Protein AF-0000000081410885 (afdb_homodimer)

Structure (mmCIF, N/CA/C/O backbone):
data_AF-0000000081410885-model_v1
#
loop_
_entity.id
_entity.type
_entity.pdbx_description
1 polymer 'Uncharacterized protein'
#
loop_
_atom_site.group_PDB
_atom_site.id
_atom_site.type_symbol
_atom_site.label_atom_id
_atom_site.label_alt_id
_atom_site.label_comp_id
_atom_site.label_asym_id
_atom_site.label_entity_id
_atom_site.label_seq_id
_atom_site.pdbx_PDB_ins_code
_atom_site.Cartn_x
_atom_site.Cartn_y
_atom_site.Cartn_z
_atom_site.occupancy
_atom_site.B_iso_or_equiv
_atom_site.auth_seq_id
_atom_site.auth_comp_id
_atom_site.auth_asym_id
_atom_site.auth_atom_id
_atom_site.pdbx_PDB_model_num
ATOM 1 N N . MET A 1 1 ? -8.398 9.617 21.75 1 80.75 1 MET A N 1
ATOM 2 C CA . MET A 1 1 ? -8.508 8.984 20.438 1 80.75 1 MET A CA 1
ATOM 3 C C . MET A 1 1 ? -7.969 9.906 19.344 1 80.75 1 MET A C 1
ATOM 5 O O . MET A 1 1 ? -8.078 11.125 19.453 1 80.75 1 MET A O 1
ATOM 9 N N . SER A 1 2 ? -7.199 9.406 18.406 1 92.56 2 SER A N 1
ATOM 10 C CA . SER A 1 2 ? -6.609 10.273 17.391 1 92.56 2 SER A CA 1
ATOM 11 C C . SER A 1 2 ? -7.68 10.875 16.484 1 92.56 2 SER A C 1
ATOM 13 O O . SER A 1 2 ? -8.656 10.203 16.141 1 92.56 2 SER A O 1
ATOM 15 N N . SER A 1 3 ? -7.496 12.086 16.078 1 95.19 3 SER A N 1
ATOM 16 C CA . SER A 1 3 ? -8.438 12.773 15.195 1 95.19 3 SER A CA 1
ATOM 17 C C . SER A 1 3 ? -8.523 12.086 13.836 1 95.19 3 SER A C 1
ATOM 19 O O . SER A 1 3 ? -9.438 12.367 13.055 1 95.19 3 SER A O 1
ATOM 21 N N . ILE A 1 4 ? -7.641 11.156 13.539 1 97.25 4 ILE A N 1
ATOM 22 C CA . ILE A 1 4 ? -7.645 10.484 12.242 1 97.25 4 ILE A CA 1
ATOM 23 C C . ILE A 1 4 ? -8.75 9.43 12.211 1 97.25 4 ILE A C 1
ATOM 25 O O . ILE A 1 4 ? -9.156 8.984 11.133 1 97.25 4 ILE A O 1
ATOM 29 N N . ASN A 1 5 ? -9.227 8.938 13.375 1 98.69 5 ASN A N 1
ATOM 30 C CA . ASN A 1 5 ? -10.312 7.961 13.398 1 98.69 5 ASN A CA 1
ATOM 31 C C . ASN A 1 5 ? -11.57 8.5 12.727 1 98.69 5 ASN A C 1
ATOM 33 O O . ASN A 1 5 ? -11.922 9.664 12.914 1 98.69 5 ASN A O 1
ATOM 37 N N . GLY A 1 6 ? -12.156 7.703 11.922 1 98.69 6 GLY A N 1
ATOM 38 C CA . GLY A 1 6 ? -13.375 8.125 11.258 1 98.69 6 GLY A CA 1
ATOM 39 C C . GLY A 1 6 ? -13.68 7.316 10.008 1 98.69 6 GLY A C 1
ATOM 40 O O . GLY A 1 6 ? -12.977 6.359 9.695 1 98.69 6 GLY A O 1
ATOM 41 N N . THR A 1 7 ? -14.805 7.633 9.422 1 98.88 7 THR A N 1
ATOM 42 C CA . THR A 1 7 ? -15.219 7.062 8.141 1 98.88 7 THR A CA 1
ATOM 43 C C . THR A 1 7 ? -14.961 8.039 7 1 98.88 7 THR A C 1
ATOM 45 O O . THR A 1 7 ? -15.312 9.219 7.098 1 98.88 7 THR A O 1
ATOM 48 N N . TYR A 1 8 ? -14.328 7.582 6.023 1 98.94 8 TYR A N 1
ATOM 49 C CA . TYR A 1 8 ? -14 8.367 4.836 1 98.94 8 TYR A CA 1
ATOM 50 C C . TYR A 1 8 ? -14.57 7.711 3.58 1 98.94 8 TYR A C 1
ATOM 52 O O . TYR A 1 8 ? -14.492 6.492 3.418 1 98.94 8 TYR A O 1
ATOM 60 N N . VAL A 1 9 ? -15.117 8.555 2.629 1 98.88 9 VAL A N 1
ATOM 61 C CA . VAL A 1 9 ? -15.727 8 1.422 1 98.88 9 VAL A CA 1
ATOM 62 C C . VAL A 1 9 ? -15.094 8.641 0.188 1 98.88 9 VAL A C 1
ATOM 64 O O . VAL A 1 9 ? -14.922 9.859 0.13 1 98.88 9 VAL A O 1
ATOM 67 N N . ASN A 1 10 ? -14.633 7.809 -0.724 1 98.81 10 ASN A N 1
ATOM 68 C CA . ASN A 1 10 ? -14.18 8.203 -2.049 1 98.81 10 ASN A CA 1
ATOM 69 C C . ASN A 1 10 ? -15.227 7.91 -3.119 1 98.81 10 ASN A C 1
ATOM 71 O O . ASN A 1 10 ? -15.312 6.785 -3.613 1 98.81 10 ASN A O 1
ATOM 75 N N . ALA A 1 11 ? -15.906 8.891 -3.504 1 97.06 11 ALA A N 1
ATOM 76 C CA . ALA A 1 11 ? -17.031 8.688 -4.422 1 97.06 11 ALA A CA 1
ATOM 77 C C . ALA A 1 11 ? -16.531 8.312 -5.812 1 97.06 11 ALA A C 1
ATOM 79 O O . ALA A 1 11 ? -17.203 7.574 -6.535 1 97.06 11 ALA A O 1
ATOM 80 N N . ASN A 1 12 ? -15.398 8.789 -6.18 1 96.19 12 ASN A N 1
ATOM 81 C CA . ASN A 1 12 ? -14.852 8.531 -7.508 1 96.19 12 ASN A CA 1
ATOM 82 C C . ASN A 1 12 ? -14.57 7.043 -7.719 1 96.19 12 ASN A C 1
ATOM 84 O O . ASN A 1 12 ? -14.914 6.484 -8.758 1 96.19 12 ASN A O 1
ATOM 88 N N . SER A 1 13 ? -14.016 6.41 -6.766 1 95.38 13 SER A N 1
ATOM 89 C CA . SER A 1 13 ? -13.617 5.012 -6.887 1 95.38 13 SER A CA 1
ATOM 90 C C . SER A 1 13 ? -14.648 4.09 -6.246 1 95.38 13 SER A C 1
ATOM 92 O O . SER A 1 13 ? -14.555 2.865 -6.359 1 95.38 13 SER A O 1
ATOM 94 N N . GLY A 1 14 ? -15.594 4.691 -5.527 1 97.75 14 GLY A N 1
ATOM 95 C CA . GLY A 1 14 ? -16.562 3.889 -4.801 1 97.75 14 GLY A CA 1
ATOM 96 C C . GLY A 1 14 ? -15.977 3.17 -3.605 1 97.75 14 GLY A C 1
ATOM 97 O O . GLY A 1 14 ? -16.422 2.078 -3.246 1 97.75 14 GLY A O 1
ATOM 98 N N . ALA A 1 15 ? -14.992 3.766 -3.008 1 98.56 15 ALA A N 1
ATOM 99 C CA . ALA A 1 15 ? -14.312 3.139 -1.877 1 98.56 15 ALA A CA 1
ATOM 100 C C . ALA A 1 15 ? -14.703 3.809 -0.563 1 98.56 15 ALA A C 1
ATOM 102 O O . ALA A 1 15 ? -14.977 5.008 -0.529 1 98.56 15 ALA A O 1
ATOM 103 N N . LYS A 1 16 ? -14.766 3.027 0.468 1 98.94 16 LYS A N 1
ATOM 104 C CA . LYS A 1 16 ? -14.977 3.508 1.831 1 98.94 16 LYS A CA 1
ATOM 105 C C . LYS A 1 16 ? -13.852 3.039 2.754 1 98.94 16 LYS A C 1
ATOM 107 O O . LYS A 1 16 ? -13.539 1.849 2.807 1 98.94 16 LYS A O 1
ATOM 112 N N . LEU A 1 17 ? -13.242 3.967 3.457 1 98.94 17 LEU A N 1
ATOM 113 C CA . LEU A 1 17 ? -12.18 3.719 4.426 1 98.94 17 LEU A CA 1
ATOM 114 C C . LEU A 1 17 ? -12.656 4.027 5.844 1 98.94 17 LEU A C 1
ATOM 116 O O . LEU A 1 17 ? -13.078 5.148 6.129 1 98.94 17 LEU A O 1
ATOM 120 N N . VAL A 1 18 ? -12.641 3.057 6.711 1 98.94 18 VAL A N 1
ATOM 121 C CA . VAL A 1 18 ? -12.961 3.236 8.125 1 98.94 18 VAL A CA 1
ATOM 122 C C . VAL A 1 18 ? -11.703 3.031 8.969 1 98.94 18 VAL A C 1
ATOM 124 O O . VAL A 1 18 ? -11.164 1.924 9.031 1 98.94 18 VAL A O 1
ATOM 127 N N . ILE A 1 19 ? -11.227 4.086 9.539 1 98.81 19 ILE A N 1
ATOM 128 C CA . ILE A 1 19 ? -10.039 4.035 10.383 1 98.81 19 ILE A CA 1
ATOM 129 C C . ILE A 1 19 ? -10.453 3.969 11.852 1 98.81 19 ILE A C 1
ATOM 131 O O . ILE A 1 19 ? -11.25 4.785 12.312 1 98.81 19 ILE A O 1
ATOM 135 N N . THR A 1 20 ? -9.852 2.961 12.477 1 98.38 20 THR A N 1
ATOM 136 C CA . THR A 1 20 ? -10.07 2.781 13.906 1 98.38 20 THR A CA 1
ATOM 137 C C . THR A 1 20 ? -8.742 2.652 14.648 1 98.38 20 THR A C 1
ATOM 139 O O . THR A 1 20 ? -7.73 2.277 14.055 1 98.38 20 THR A O 1
ATOM 142 N N . ASP A 1 21 ? -8.617 3.074 15.922 1 98.25 21 ASP A N 1
ATOM 143 C CA . ASP A 1 21 ? -7.496 2.846 16.828 1 98.25 21 ASP A CA 1
ATOM 144 C C . ASP A 1 21 ? -6.266 3.639 16.391 1 98.25 21 ASP A C 1
ATOM 146 O O . ASP A 1 21 ? -5.145 3.135 16.453 1 98.25 21 ASP A O 1
ATOM 150 N N . GLY A 1 22 ? -6.512 4.801 15.82 1 97.88 22 GLY A N 1
ATOM 151 C CA . GLY A 1 22 ? -5.371 5.648 15.523 1 97.88 22 GLY A CA 1
ATOM 152 C C . GLY A 1 22 ? -4.535 5.98 16.734 1 97.88 22 GLY A C 1
ATOM 153 O O . GLY A 1 22 ? -5.074 6.32 17.797 1 97.88 22 GLY A O 1
ATOM 154 N N . ASN A 1 23 ? -3.234 5.801 16.609 1 97.44 23 ASN A N 1
ATOM 155 C CA . ASN A 1 23 ? -2.291 6.074 17.688 1 97.44 23 ASN A CA 1
ATOM 156 C C . ASN A 1 23 ? -1.258 7.117 17.281 1 97.44 23 ASN A C 1
ATOM 158 O O . ASN A 1 23 ? -0.292 6.805 16.578 1 97.44 23 ASN A O 1
ATOM 162 N N . ASP A 1 24 ? -1.345 8.266 17.797 1 93.69 24 ASP A N 1
ATOM 16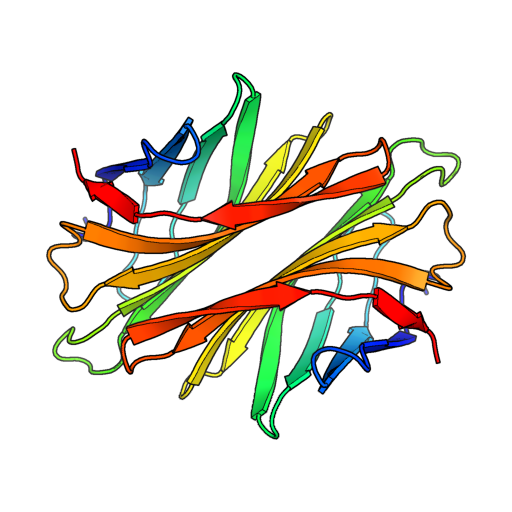3 C CA . ASP A 1 24 ? -0.511 9.391 17.359 1 93.69 24 ASP A CA 1
ATOM 164 C C . ASP A 1 24 ? 0.929 9.211 17.844 1 93.69 24 ASP A C 1
ATOM 166 O O . ASP A 1 24 ? 1.844 9.852 17.328 1 93.69 24 ASP A O 1
ATOM 170 N N . SER A 1 25 ? 1.173 8.461 18.797 1 93.5 25 SER A N 1
ATOM 171 C CA . SER A 1 25 ? 2.516 8.289 19.344 1 93.5 25 SER A CA 1
ATOM 172 C C . SER A 1 25 ? 3.404 7.504 18.391 1 93.5 25 SER A C 1
ATOM 174 O O . SER A 1 25 ? 4.617 7.719 18.344 1 93.5 25 SER A O 1
ATOM 176 N N . ASN A 1 26 ? 2.756 6.574 17.594 1 94.75 26 ASN A N 1
ATOM 177 C CA . ASN A 1 26 ? 3.586 5.758 16.703 1 94.75 26 ASN A CA 1
ATOM 178 C C . ASN A 1 26 ? 3.064 5.777 15.273 1 94.75 26 ASN A C 1
ATOM 180 O O . ASN A 1 26 ? 3.652 5.152 14.391 1 94.75 26 ASN A O 1
ATOM 184 N N . GLY A 1 27 ? 1.904 6.426 15.047 1 95.5 27 GLY A N 1
ATOM 185 C CA . GLY A 1 27 ? 1.382 6.633 13.703 1 95.5 27 GLY A CA 1
ATOM 186 C C . GLY A 1 27 ? 0.613 5.438 13.172 1 95.5 27 GLY A C 1
ATOM 187 O O . GLY A 1 27 ? 0.267 5.391 11.992 1 95.5 27 GLY A O 1
ATOM 188 N N . SER A 1 28 ? 0.3 4.457 13.992 1 98.19 28 SER A N 1
ATOM 189 C CA . SER A 1 28 ? -0.384 3.275 13.477 1 98.19 28 SER A CA 1
ATOM 190 C C . SER A 1 28 ? -1.898 3.438 13.555 1 98.19 28 SER A C 1
ATOM 192 O O . SER A 1 28 ? -2.402 4.277 14.305 1 98.19 28 SER A O 1
ATOM 194 N N . PHE A 1 29 ? -2.598 2.686 12.781 1 98.75 29 PHE A N 1
ATOM 195 C CA . PHE A 1 29 ? -4.047 2.584 12.922 1 98.75 29 PHE A CA 1
ATOM 196 C C . PHE A 1 29 ? -4.555 1.26 12.367 1 98.75 29 PHE A C 1
ATOM 198 O O . PHE A 1 29 ? -3.83 0.562 11.648 1 98.75 29 PHE A O 1
ATOM 205 N N . SER A 1 30 ? -5.758 0.859 12.664 1 98.81 30 SER A N 1
ATOM 206 C CA . SER A 1 30 ? -6.496 -0.299 12.164 1 98.81 30 SER A CA 1
ATOM 207 C C . SER A 1 30 ? -7.777 0.124 11.461 1 98.81 30 SER A C 1
ATOM 209 O O . SER A 1 30 ? -8.078 1.316 11.359 1 98.81 30 SER A O 1
ATOM 211 N N . GLY A 1 31 ? -8.508 -0.885 10.922 1 98.81 31 GLY A N 1
ATOM 212 C CA . GLY A 1 31 ? -9.797 -0.612 10.305 1 98.81 31 GLY A CA 1
ATOM 213 C C . GLY A 1 31 ? -10.086 -1.502 9.117 1 98.81 31 GLY A C 1
ATOM 214 O O . GLY A 1 31 ? -9.617 -2.643 9.055 1 98.81 31 GLY A O 1
ATOM 215 N N . THR A 1 32 ? -10.969 -0.914 8.211 1 98.88 32 THR A N 1
ATOM 216 C CA . THR A 1 32 ? -11.414 -1.669 7.043 1 98.88 32 THR A CA 1
ATOM 217 C C . THR A 1 32 ? -11.484 -0.768 5.812 1 98.88 32 THR A C 1
ATOM 219 O O . THR A 1 32 ? -11.656 0.447 5.934 1 98.88 32 THR A O 1
ATOM 222 N N . LEU A 1 33 ? -11.227 -1.316 4.707 1 98.88 33 LEU A N 1
ATOM 223 C CA . LEU A 1 33 ? -11.43 -0.718 3.395 1 98.88 33 LEU A CA 1
ATOM 224 C C . LEU A 1 33 ? -12.438 -1.527 2.582 1 98.88 33 LEU A C 1
ATOM 226 O O . LEU A 1 33 ? -12.328 -2.754 2.494 1 98.88 33 LEU A O 1
ATOM 230 N N . SER A 1 34 ? -13.445 -0.869 2.043 1 98.75 34 SER A N 1
ATOM 231 C CA . SER A 1 34 ? -14.414 -1.575 1.203 1 98.75 34 SER A CA 1
ATOM 232 C C . SER A 1 34 ? -14.508 -0.943 -0.181 1 98.75 34 SER A C 1
ATOM 234 O O . SER A 1 34 ? -14.414 0.279 -0.319 1 98.75 34 SER A O 1
ATOM 236 N N . GLN A 1 35 ? -14.625 -1.71 -1.123 1 97.44 35 GLN A N 1
ATOM 237 C CA . GLN A 1 35 ? -14.789 -1.283 -2.51 1 97.44 35 GLN A CA 1
ATOM 238 C C . GLN A 1 35 ? -15.43 -2.385 -3.352 1 97.44 35 GLN A C 1
ATOM 240 O O . GLN A 1 35 ? -15.023 -3.545 -3.277 1 97.44 35 GLN A O 1
ATOM 245 N N . GLY A 1 36 ? -16.391 -2.01 -4.227 1 94.5 36 GLY A N 1
ATOM 246 C CA . GLY A 1 36 ? -17.031 -2.961 -5.121 1 94.5 36 GLY A CA 1
ATOM 247 C C . GLY A 1 36 ? -17.719 -4.105 -4.387 1 94.5 36 GLY A C 1
ATOM 248 O O . GLY A 1 36 ? -17.672 -5.25 -4.848 1 94.5 36 GLY A O 1
ATOM 249 N N . GLY A 1 37 ? -18.141 -3.854 -3.238 1 96.19 37 GLY A N 1
ATOM 250 C CA . GLY A 1 37 ? -18.844 -4.867 -2.467 1 96.19 37 GLY A CA 1
ATOM 251 C C . GLY A 1 37 ? -17.906 -5.805 -1.726 1 96.19 37 GLY A C 1
ATOM 252 O O . GLY A 1 37 ? -18.359 -6.746 -1.069 1 96.19 37 GLY A O 1
ATOM 253 N N . VAL A 1 38 ? -16.703 -5.637 -1.856 1 97.81 38 VAL A N 1
ATOM 254 C CA . VAL A 1 38 ? -15.711 -6.469 -1.182 1 97.81 38 VAL A CA 1
ATOM 255 C C . VAL A 1 38 ? -15.125 -5.711 0.006 1 97.81 38 VAL A C 1
ATOM 257 O O . VAL A 1 38 ? -14.797 -4.527 -0.106 1 97.81 38 VAL A O 1
ATOM 260 N N . ASN A 1 39 ? -15.008 -6.371 1.158 1 98.62 39 ASN A N 1
ATOM 261 C CA . ASN A 1 39 ? -14.336 -5.82 2.334 1 98.62 39 ASN A CA 1
ATOM 262 C C . ASN A 1 39 ? -12.898 -6.312 2.447 1 98.62 39 ASN A C 1
ATOM 264 O O . ASN A 1 39 ? -12.641 -7.516 2.369 1 98.62 39 ASN A O 1
ATOM 268 N N . TYR A 1 40 ? -12.031 -5.414 2.592 1 98.75 40 TYR A N 1
ATOM 269 C CA . TYR A 1 40 ? -10.625 -5.688 2.848 1 98.75 40 TYR A CA 1
ATOM 270 C C . TYR A 1 40 ? -10.242 -5.312 4.273 1 98.75 40 TYR A C 1
ATOM 272 O O . TYR A 1 40 ? -10.539 -4.207 4.73 1 98.75 40 TYR A O 1
ATOM 280 N N . ASP A 1 41 ? -9.578 -6.215 4.969 1 98.75 41 ASP A N 1
ATOM 281 C CA . ASP A 1 41 ? -9.016 -5.867 6.27 1 98.75 41 ASP A CA 1
ATOM 282 C C . ASP A 1 41 ? -7.73 -5.062 6.121 1 98.75 41 ASP A C 1
ATOM 284 O O . ASP A 1 41 ? -6.844 -5.434 5.348 1 98.75 41 ASP A O 1
ATOM 288 N N . ILE A 1 42 ? -7.648 -3.971 6.883 1 98.88 42 ILE A N 1
ATOM 289 C CA . ILE A 1 42 ? -6.383 -3.246 6.898 1 98.88 42 ILE A CA 1
ATOM 290 C C . ILE A 1 42 ? -5.336 -4.051 7.668 1 98.88 42 ILE A C 1
ATOM 292 O O . ILE A 1 42 ? -5.445 -4.219 8.883 1 98.88 42 ILE A O 1
ATOM 296 N N . ARG A 1 43 ? -4.34 -4.504 6.93 1 98.81 43 ARG A N 1
ATOM 297 C CA . ARG A 1 43 ? -3.26 -5.27 7.543 1 98.81 43 ARG A CA 1
ATOM 298 C C . ARG A 1 43 ? -2.217 -4.348 8.164 1 98.81 43 ARG A C 1
ATOM 300 O O . ARG A 1 43 ? -1.576 -4.699 9.156 1 98.81 43 ARG A O 1
ATOM 307 N N . TYR A 1 44 ? -2.055 -3.238 7.508 1 98.81 44 TYR A N 1
ATOM 308 C CA . TYR A 1 44 ? -1.116 -2.23 7.992 1 98.81 44 TYR A CA 1
ATOM 309 C C . TYR A 1 44 ? -1.578 -0.829 7.613 1 98.81 44 TYR A C 1
ATOM 311 O O . TYR A 1 44 ? -1.79 -0.533 6.438 1 98.81 44 TYR A O 1
ATOM 319 N N . GLY A 1 45 ? -1.847 0.005 8.508 1 98.88 45 GLY A N 1
ATOM 320 C CA . GLY A 1 45 ? -2.139 1.423 8.375 1 98.88 45 GLY A CA 1
ATOM 321 C C . GLY A 1 45 ? -1.165 2.309 9.125 1 98.88 45 GLY A C 1
ATOM 322 O O . GLY A 1 45 ? -0.897 2.078 10.305 1 98.88 45 GLY A O 1
ATOM 323 N N . ASN A 1 46 ? -0.624 3.242 8.477 1 98.62 46 ASN A N 1
ATOM 324 C CA . ASN A 1 46 ? 0.352 4.125 9.102 1 98.62 46 ASN A CA 1
ATOM 325 C C . ASN A 1 46 ? 0.2 5.562 8.609 1 98.62 46 ASN A C 1
ATOM 327 O O . ASN A 1 46 ? -0.258 5.797 7.492 1 98.62 46 ASN A O 1
ATOM 331 N N . TYR A 1 47 ? 0.503 6.461 9.453 1 97.25 47 TYR A N 1
ATOM 332 C CA . TYR A 1 47 ? 0.538 7.871 9.086 1 97.25 47 TYR A CA 1
ATOM 333 C C . TYR A 1 47 ? 1.67 8.594 9.805 1 97.25 47 TYR A C 1
ATOM 335 O O . TYR A 1 47 ? 2.111 8.164 10.875 1 97.25 47 TYR A O 1
ATOM 343 N N . HIS A 1 48 ? 2.145 9.602 9.133 1 95.81 48 HIS A N 1
ATOM 344 C CA . HIS A 1 48 ? 3.297 10.344 9.633 1 95.81 48 HIS A CA 1
ATOM 345 C C . HIS A 1 48 ? 3.076 11.852 9.508 1 95.81 48 HIS A C 1
ATOM 347 O O . HIS A 1 48 ? 2.713 12.344 8.438 1 95.81 48 HIS A O 1
ATOM 353 N N . PHE A 1 49 ? 3.336 12.484 10.602 1 94.69 49 PHE A N 1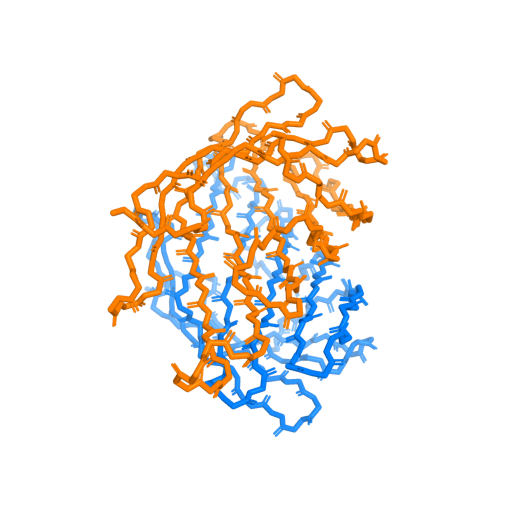
ATOM 354 C CA . PHE A 1 49 ? 3.307 13.938 10.625 1 94.69 49 PHE A CA 1
ATOM 355 C C . PHE A 1 49 ? 4.637 14.516 10.156 1 94.69 49 PHE A C 1
ATOM 357 O O . PHE A 1 49 ? 5.699 14.016 10.523 1 94.69 49 PHE A O 1
ATOM 364 N N . GLN A 1 50 ? 4.555 15.602 9.289 1 90 50 GLN A N 1
ATOM 365 C CA . GLN A 1 50 ? 5.809 16.266 8.953 1 90 50 GLN A CA 1
ATOM 366 C C . GLN A 1 50 ? 6.41 16.953 10.18 1 90 50 GLN A C 1
ATOM 368 O O . GLN A 1 50 ? 7.625 16.922 10.383 1 90 50 GLN A O 1
ATOM 373 N N . ASN A 1 51 ? 5.574 17.75 10.797 1 81.06 51 ASN A N 1
ATOM 374 C CA . ASN A 1 51 ? 5.953 18.5 11.984 1 81.06 51 ASN A CA 1
ATOM 375 C C . ASN A 1 51 ? 5.098 18.125 13.188 1 81.06 51 ASN A C 1
ATOM 377 O O . ASN A 1 51 ? 4.023 17.531 13.031 1 81.06 51 ASN A O 1
ATOM 381 N N . SER A 1 52 ? 5.734 18.219 14.344 1 67.38 52 SER A N 1
ATOM 382 C CA . SER A 1 52 ? 5.027 17.859 15.57 1 67.38 52 SER A CA 1
ATOM 383 C C . SER A 1 52 ? 3.773 18.703 15.758 1 67.38 52 SER A C 1
ATOM 385 O O . SER A 1 52 ? 2.891 18.359 16.547 1 67.38 52 SER A O 1
ATOM 387 N N . THR A 1 53 ? 3.844 19.891 15.102 1 64.12 53 THR A N 1
ATOM 388 C CA . THR A 1 53 ? 2.688 20.766 15.273 1 64.12 53 THR A CA 1
ATOM 389 C C . THR A 1 53 ? 1.502 20.266 14.453 1 64.12 53 THR A C 1
ATOM 391 O O . THR A 1 53 ? 0.461 20.922 14.391 1 64.12 53 THR A O 1
ATOM 394 N N . GLY A 1 54 ? 1.574 19.125 13.883 1 60.19 54 GLY A N 1
ATOM 395 C CA . GLY A 1 54 ? 0.441 18.516 13.203 1 60.19 54 GLY A CA 1
ATOM 396 C C . GLY A 1 54 ? 0.313 18.953 11.758 1 60.19 54 GLY A C 1
ATOM 397 O O . GLY A 1 54 ? -0.78 18.922 11.188 1 60.19 54 GLY A O 1
ATOM 398 N N . ASN A 1 55 ? 1.432 19.688 11.359 1 80.56 55 ASN A N 1
ATOM 399 C CA . ASN A 1 55 ? 1.332 20.125 9.969 1 80.56 55 ASN A CA 1
ATOM 400 C C . ASN A 1 55 ? 1.439 18.953 9 1 80.56 55 ASN A C 1
ATOM 402 O O . ASN A 1 55 ? 1.543 17.797 9.43 1 80.56 55 ASN A O 1
ATOM 406 N N . PRO A 1 56 ? 1.392 18.938 7.629 1 93.56 56 PRO A N 1
ATOM 407 C CA . PRO A 1 56 ? 0.718 17.953 6.781 1 93.56 56 PRO A CA 1
ATOM 408 C C . PRO A 1 56 ? 0.969 16.516 7.238 1 93.56 56 PRO A C 1
ATOM 410 O O . PRO A 1 56 ? 1.866 16.266 8.047 1 93.56 56 PRO A O 1
ATOM 413 N N . THR A 1 57 ? 0.028 15.703 6.977 1 96.5 57 THR A N 1
ATOM 414 C CA . THR A 1 57 ? 0.108 14.273 7.281 1 96.5 57 THR A CA 1
ATOM 415 C C . THR A 1 57 ? 0.126 13.453 6 1 96.5 57 THR A C 1
ATOM 417 O O . THR A 1 57 ? -0.679 13.68 5.094 1 96.5 57 THR A O 1
ATOM 420 N N . THR A 1 58 ? 1.126 12.578 5.898 1 98.31 58 THR A N 1
ATOM 421 C CA . THR A 1 58 ? 1.059 11.539 4.883 1 98.31 58 THR A CA 1
ATOM 422 C C . THR A 1 58 ? 0.547 10.227 5.48 1 98.31 58 THR A C 1
ATOM 424 O O . THR A 1 5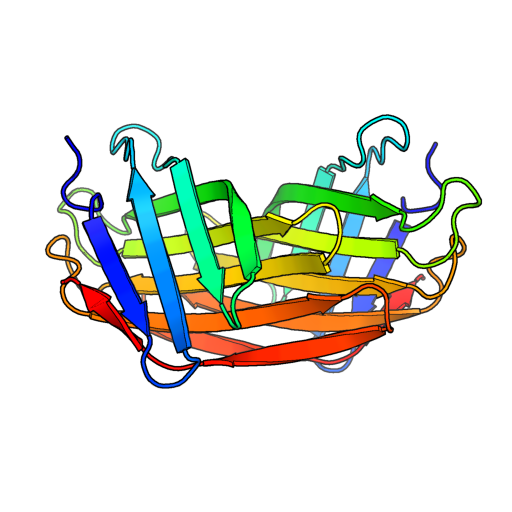8 ? 0.871 9.891 6.621 1 98.31 58 THR A O 1
ATOM 427 N N . ILE A 1 59 ? -0.263 9.492 4.727 1 98.69 59 ILE A N 1
ATOM 428 C CA . ILE A 1 59 ? -0.951 8.297 5.188 1 98.69 59 ILE A CA 1
ATOM 429 C C . ILE A 1 59 ? -0.771 7.168 4.172 1 98.69 59 ILE A C 1
ATOM 431 O O . ILE A 1 59 ? -0.825 7.402 2.961 1 98.69 59 ILE A O 1
ATOM 435 N N . ALA A 1 60 ? -0.616 5.977 4.594 1 98.94 60 ALA A N 1
ATOM 436 C CA . ALA A 1 60 ? -0.534 4.812 3.715 1 98.94 60 ALA A CA 1
ATOM 437 C C . ALA A 1 60 ? -1.351 3.648 4.266 1 98.94 60 ALA A C 1
ATOM 439 O O . ALA A 1 60 ? -1.397 3.436 5.48 1 98.94 60 ALA A O 1
ATOM 440 N N . VAL A 1 61 ? -1.981 2.896 3.398 1 98.94 61 VAL A N 1
ATOM 441 C CA . VAL A 1 61 ? -2.859 1.786 3.754 1 98.94 61 VAL A CA 1
ATOM 442 C C . VAL A 1 61 ? -2.516 0.564 2.906 1 98.94 61 VAL A C 1
ATOM 444 O O . VAL A 1 61 ? -2.355 0.671 1.688 1 98.94 61 VAL A O 1
ATOM 447 N N . LEU A 1 62 ? -2.324 -0.563 3.506 1 98.94 62 LEU A N 1
ATOM 448 C CA . LEU A 1 62 ? -2.301 -1.875 2.869 1 98.94 62 LEU A CA 1
ATOM 449 C C . LEU A 1 62 ? -3.41 -2.768 3.418 1 98.94 62 LEU A C 1
ATOM 451 O O . LEU A 1 62 ? -3.455 -3.037 4.621 1 98.94 62 LEU A O 1
ATOM 455 N N . ALA A 1 63 ? -4.281 -3.174 2.533 1 98.94 63 ALA A N 1
ATOM 456 C CA . ALA A 1 63 ? -5.449 -3.957 2.934 1 98.94 63 ALA A CA 1
ATOM 457 C C . ALA A 1 63 ? -5.559 -5.238 2.113 1 98.94 63 ALA A C 1
ATOM 459 O O . ALA A 1 63 ? -5.117 -5.285 0.962 1 98.94 63 ALA A O 1
ATOM 460 N N . GLN A 1 64 ? -6.238 -6.238 2.74 1 98.69 64 GLN A N 1
ATOM 461 C CA . GLN A 1 64 ? -6.258 -7.555 2.111 1 98.69 64 GLN A CA 1
ATOM 462 C C . GLN A 1 64 ? -7.637 -8.203 2.236 1 98.69 64 GLN A C 1
ATOM 464 O O . GLN A 1 64 ? -8.305 -8.062 3.262 1 98.69 64 GLN A O 1
ATOM 469 N N . ASN A 1 65 ? -8.078 -8.805 1.196 1 98.06 65 ASN A N 1
ATOM 470 C CA . ASN A 1 65 ? -9.109 -9.836 1.194 1 98.06 65 ASN A CA 1
ATOM 471 C C . ASN A 1 65 ? -8.562 -11.172 0.701 1 98.06 65 ASN A C 1
ATOM 473 O O . ASN A 1 65 ? -8.039 -11.266 -0.413 1 98.06 65 ASN A O 1
ATOM 477 N N . GLY A 1 66 ? -8.586 -12.172 1.558 1 94.19 66 GLY A N 1
ATOM 478 C CA . GLY A 1 66 ? -7.965 -13.453 1.27 1 94.19 66 GLY A CA 1
ATOM 479 C C . GLY A 1 66 ? -8.398 -14.047 -0.06 1 94.19 66 GLY A C 1
ATOM 480 O O . GLY A 1 66 ? -7.633 -14.766 -0.703 1 94.19 66 GLY A O 1
ATOM 481 N N . ASN A 1 67 ? -9.578 -13.719 -0.499 1 93.56 67 ASN A N 1
ATOM 482 C CA . ASN A 1 67 ? -10.109 -14.297 -1.726 1 93.56 67 ASN A CA 1
ATOM 483 C C . ASN A 1 67 ? -9.945 -13.352 -2.914 1 93.56 67 ASN A C 1
ATOM 485 O O . ASN A 1 67 ? -9.93 -13.797 -4.066 1 93.56 67 ASN A O 1
ATOM 489 N N . SER A 1 68 ? -9.773 -12.102 -2.688 1 95.69 68 SER A N 1
ATOM 490 C CA . SER A 1 68 ? -9.812 -11.125 -3.777 1 95.69 68 SER A CA 1
ATOM 491 C C . SER A 1 68 ? -8.422 -10.555 -4.059 1 95.69 68 SER A C 1
ATOM 493 O O . SER A 1 68 ? -8.117 -10.18 -5.191 1 95.69 68 SER A O 1
ATOM 495 N N . GLY A 1 69 ? -7.59 -10.414 -3.068 1 97.69 69 GLY A N 1
ATOM 496 C CA . GLY A 1 69 ? -6.266 -9.844 -3.254 1 97.69 69 GLY A CA 1
ATOM 497 C C . GLY A 1 69 ? -5.992 -8.664 -2.342 1 97.69 69 GLY A C 1
ATOM 498 O O . GLY A 1 69 ? -6.312 -8.703 -1.152 1 97.69 69 GLY A O 1
ATOM 499 N N . TYR A 1 70 ? -5.332 -7.645 -2.9 1 98.75 70 TYR A N 1
ATOM 500 C CA . TYR A 1 70 ? -4.902 -6.527 -2.066 1 98.75 70 TYR A CA 1
ATOM 501 C C . TYR A 1 70 ? -5.406 -5.203 -2.627 1 98.75 70 TYR A C 1
ATOM 503 O O . TYR A 1 70 ? -5.668 -5.086 -3.824 1 98.75 70 TYR A O 1
ATOM 511 N N . GLN A 1 71 ? -5.465 -4.195 -1.763 1 98.75 71 GLN A N 1
ATOM 512 C CA . GLN A 1 71 ? -5.52 -2.781 -2.111 1 98.75 71 GLN A CA 1
ATOM 513 C C . GLN A 1 71 ? -4.512 -1.975 -1.296 1 98.75 71 GLN A C 1
ATOM 515 O O . GLN A 1 71 ? -4.352 -2.207 -0.096 1 98.75 71 GLN A O 1
ATOM 520 N N . THR A 1 72 ? -3.879 -1.065 -1.917 1 98.94 72 THR A N 1
ATOM 521 C CA . THR A 1 72 ? -3 -0.136 -1.215 1 98.94 72 THR A CA 1
ATOM 522 C C . THR A 1 72 ? -3.312 1.305 -1.609 1 98.94 72 THR A C 1
ATOM 524 O O . THR A 1 72 ? -3.715 1.57 -2.744 1 98.94 72 THR A O 1
ATOM 527 N N . TRP A 1 73 ? -3.109 2.23 -0.697 1 98.88 73 TRP A N 1
ATOM 528 C CA . TRP A 1 73 ? -3.375 3.65 -0.914 1 98.88 73 TRP A CA 1
ATOM 529 C C . TRP A 1 73 ? -2.305 4.512 -0.252 1 98.88 73 TRP A C 1
ATOM 531 O O . TRP A 1 73 ? -1.828 4.191 0.839 1 98.88 73 TRP A O 1
ATOM 541 N N . THR A 1 74 ? -1.984 5.586 -0.877 1 98.94 74 THR A N 1
ATOM 542 C CA . THR A 1 74 ? -1.346 6.73 -0.239 1 98.94 74 THR A CA 1
ATOM 543 C C . THR A 1 74 ? -2.293 7.926 -0.198 1 98.94 74 THR A C 1
ATOM 545 O O . THR A 1 74 ? -3.041 8.164 -1.149 1 98.94 74 THR A O 1
ATOM 548 N N . LEU A 1 75 ? -2.279 8.625 0.901 1 98.88 75 LEU A N 1
ATOM 549 C CA . LEU A 1 75 ? -3.166 9.766 1.094 1 98.88 75 LEU A CA 1
ATOM 550 C C . LEU A 1 75 ? -2.416 10.938 1.719 1 98.88 75 LEU A C 1
ATOM 552 O O . LEU A 1 75 ? -1.41 10.742 2.406 1 98.88 75 LEU A O 1
ATOM 556 N N . PHE A 1 76 ? -2.967 12.125 1.544 1 98.56 76 PHE A N 1
ATOM 557 C CA . PHE A 1 76 ? -2.395 13.359 2.068 1 98.56 76 PHE A CA 1
ATOM 558 C C . PHE A 1 76 ? -3.463 14.203 2.752 1 98.56 76 PHE A C 1
ATOM 560 O O . PHE A 1 76 ? -4.535 14.43 2.188 1 98.56 76 PHE A O 1
ATOM 567 N N . SER A 1 77 ? -3.162 14.648 3.879 1 97.56 77 SER A N 1
ATOM 568 C CA . SER A 1 77 ? -3.969 15.656 4.559 1 97.56 77 SER A CA 1
ATOM 569 C C . SER A 1 77 ? -3.146 16.906 4.875 1 97.56 77 SER A C 1
ATOM 571 O O . SER A 1 77 ? -2.07 16.797 5.469 1 97.56 77 SER A O 1
ATOM 573 N N . PRO A 1 78 ? -3.65 18.141 4.512 1 95.19 78 PRO A N 1
ATOM 574 C CA . PRO A 1 78 ? -2.883 19.344 4.809 1 95.19 78 PRO A CA 1
ATOM 575 C C . PRO A 1 78 ? -2.875 19.688 6.297 1 95.19 78 PRO A C 1
ATOM 577 O O . PRO A 1 78 ? -2.068 20.516 6.738 1 95.19 78 PRO A O 1
ATOM 580 N N . ASP A 1 79 ? -3.764 19.109 7.055 1 92.44 79 ASP A N 1
ATOM 581 C CA . ASP A 1 79 ? -3.855 19.391 8.484 1 92.44 79 ASP A CA 1
ATOM 582 C C . ASP A 1 79 ? -4.41 18.188 9.242 1 92.44 79 ASP A C 1
ATOM 584 O O . ASP A 1 79 ? -4.633 17.125 8.656 1 92.44 79 ASP A O 1
ATOM 588 N N . HIS A 1 80 ? -4.652 18.312 10.594 1 92.94 80 HIS A N 1
ATOM 589 C CA . HIS A 1 80 ? -5.055 17.203 11.438 1 92.94 80 HIS A CA 1
ATOM 590 C C . HIS A 1 80 ? -6.57 17.125 11.57 1 92.94 80 HIS A C 1
ATOM 592 O O . HIS A 1 80 ? -7.09 16.438 12.453 1 92.94 80 HIS A O 1
ATOM 598 N N . ASN A 1 81 ? -7.309 17.891 10.742 1 93.06 81 ASN A N 1
ATOM 599 C CA . ASN A 1 81 ? -8.766 17.766 10.695 1 93.06 81 ASN A CA 1
ATOM 600 C C . ASN A 1 81 ? -9.195 16.609 9.797 1 93.06 81 ASN A C 1
ATOM 602 O O . ASN A 1 81 ? -10.305 16.094 9.938 1 93.06 81 ASN A O 1
ATOM 606 N N . TYR A 1 82 ? -8.406 16.266 8.82 1 97.06 82 TYR A N 1
ATOM 607 C CA . TYR A 1 82 ? -8.609 15.125 7.926 1 97.06 82 TYR A CA 1
ATOM 608 C C . TYR A 1 82 ? -9.953 15.227 7.211 1 97.06 82 TYR A C 1
ATOM 610 O O . TYR A 1 82 ? -10.617 14.219 6.984 1 97.06 82 TYR A O 1
ATOM 618 N N . ALA A 1 83 ? -10.305 16.469 6.875 1 97.88 83 ALA A N 1
ATOM 619 C CA . ALA A 1 83 ? -11.602 16.656 6.234 1 97.88 83 ALA A CA 1
ATOM 620 C C . ALA A 1 83 ? -11.625 16.031 4.844 1 97.88 83 ALA A C 1
ATOM 622 O O . ALA A 1 83 ? -12.602 15.383 4.461 1 97.88 83 ALA A O 1
ATOM 623 N N . THR A 1 84 ? -10.602 16.297 4.07 1 98.19 84 THR A N 1
ATOM 624 C CA . THR A 1 84 ? -10.414 15.734 2.736 1 98.19 84 THR A CA 1
ATOM 625 C C . THR A 1 84 ? -9.008 15.164 2.584 1 98.19 84 THR A C 1
ATOM 627 O O . THR A 1 84 ? -8.016 15.844 2.863 1 98.19 84 THR A O 1
ATOM 630 N N . LEU A 1 85 ? -8.93 13.938 2.205 1 98.75 85 LEU A N 1
ATOM 631 C CA . LEU A 1 85 ? -7.656 13.273 1.941 1 98.75 85 LEU A CA 1
ATOM 632 C C . LEU A 1 85 ? -7.438 13.094 0.443 1 98.75 85 LEU A C 1
ATOM 634 O O . LEU A 1 85 ? -8.188 12.367 -0.213 1 98.75 85 LEU A O 1
ATOM 638 N N . ARG A 1 86 ? -6.484 13.781 -0.239 1 98.56 86 ARG A N 1
ATOM 639 C CA . ARG A 1 86 ? -6.055 13.477 -1.601 1 98.56 86 ARG A CA 1
ATOM 640 C C . ARG A 1 86 ? -5.422 12.094 -1.68 1 98.56 86 ARG A C 1
ATOM 642 O O . ARG A 1 86 ? -4.598 11.734 -0.838 1 98.56 86 ARG A O 1
ATOM 649 N N . ALA A 1 87 ? -5.898 11.367 -2.674 1 98.81 87 ALA A N 1
ATOM 650 C CA . ALA A 1 87 ? -5.492 9.969 -2.582 1 98.81 87 ALA A CA 1
ATOM 651 C C . ALA A 1 87 ? -5.289 9.359 -3.969 1 98.81 87 ALA A C 1
ATOM 653 O O . ALA A 1 87 ? -5.961 9.75 -4.926 1 98.81 87 ALA A O 1
ATOM 654 N N . THR A 1 88 ? -4.406 8.492 -4.105 1 98.62 88 THR A N 1
ATOM 655 C CA . THR A 1 88 ? -4.297 7.52 -5.188 1 98.62 88 THR A CA 1
ATOM 656 C C . THR A 1 88 ? -3.986 6.129 -4.641 1 98.62 88 THR A C 1
ATOM 658 O O . THR A 1 88 ? -3.406 5.996 -3.561 1 98.62 88 THR A O 1
ATOM 661 N N . GLY A 1 89 ? -4.406 5.121 -5.27 1 98.12 89 GLY A N 1
ATOM 662 C CA . GLY A 1 89 ? -4.234 3.758 -4.797 1 98.12 89 GLY A CA 1
ATOM 663 C C . GLY A 1 89 ? -4.168 2.74 -5.918 1 98.12 89 GLY A C 1
ATOM 664 O O . GLY A 1 89 ? -4.055 3.107 -7.09 1 98.12 89 GLY A O 1
ATOM 665 N N . SER A 1 90 ? -4.137 1.515 -5.559 1 98.69 90 SER A N 1
ATOM 666 C CA . SER A 1 90 ? -4.074 0.403 -6.5 1 98.69 90 SER A CA 1
ATOM 667 C C . SER A 1 90 ? -4.73 -0.848 -5.926 1 98.69 90 SER A C 1
ATOM 669 O O . SER A 1 90 ? -4.777 -1.025 -4.707 1 98.69 90 SER A O 1
ATOM 671 N N . ARG A 1 91 ? -5.176 -1.646 -6.824 1 98.62 91 ARG A N 1
ATOM 672 C CA . ARG A 1 91 ? -5.785 -2.926 -6.477 1 98.62 91 ARG A CA 1
ATOM 673 C C . ARG A 1 91 ? -5.254 -4.043 -7.367 1 98.62 91 ARG A C 1
ATOM 675 O O . ARG A 1 91 ? -5 -3.832 -8.555 1 98.62 91 ARG A O 1
ATOM 682 N N . VAL A 1 92 ? -5.094 -5.18 -6.82 1 98.56 92 VAL A N 1
ATOM 683 C CA . VAL A 1 92 ? -4.691 -6.367 -7.562 1 98.56 92 VAL A CA 1
ATOM 684 C C . VAL A 1 92 ? -5.566 -7.551 -7.16 1 98.56 92 VAL A C 1
ATOM 686 O O . VAL A 1 92 ? -5.918 -7.703 -5.988 1 98.56 92 VAL A O 1
ATOM 689 N N . ASN A 1 93 ? -5.879 -8.344 -8.188 1 97.5 93 ASN A N 1
ATOM 690 C CA . ASN A 1 93 ? -6.629 -9.562 -7.914 1 97.5 93 ASN A CA 1
ATOM 691 C C . ASN A 1 93 ? -5.949 -10.789 -8.516 1 97.5 93 ASN A C 1
ATOM 693 O O . ASN A 1 93 ? -4.934 -10.664 -9.203 1 97.5 93 ASN A O 1
ATOM 697 N N . PHE A 1 94 ? -6.508 -11.992 -8.258 1 96.12 94 PHE A N 1
ATOM 698 C CA . PHE A 1 94 ? -5.852 -13.234 -8.633 1 96.12 94 PHE A CA 1
ATOM 699 C C . PHE A 1 94 ? -6.043 -13.523 -10.117 1 96.12 94 PHE A C 1
ATOM 701 O O . PHE A 1 94 ? -5.379 -14.398 -10.672 1 96.12 94 PHE A O 1
ATOM 708 N N . ASP A 1 95 ? -6.922 -12.703 -10.836 1 94.56 95 ASP A N 1
ATOM 709 C CA . ASP A 1 95 ? -7.082 -12.859 -12.281 1 94.56 95 ASP A CA 1
ATOM 710 C C . ASP A 1 95 ? -5.969 -12.133 -13.031 1 94.56 95 ASP A C 1
ATOM 712 O O . ASP A 1 95 ? -5.883 -12.227 -14.258 1 94.56 95 ASP A O 1
ATOM 716 N N . GLY A 1 96 ? -5.191 -11.383 -12.281 1 96.25 96 GLY A N 1
ATOM 717 C CA . GLY A 1 96 ? -4.066 -10.703 -12.891 1 96.25 96 GLY A CA 1
ATOM 718 C C . GLY A 1 96 ? -4.348 -9.242 -13.203 1 96.25 96 GLY A C 1
ATOM 719 O O . GLY A 1 96 ? -3.512 -8.555 -13.789 1 96.25 96 GLY A O 1
ATOM 720 N N . GLU A 1 97 ? -5.492 -8.805 -12.883 1 97.06 97 GLU A N 1
ATOM 721 C CA . GLU A 1 97 ? -5.805 -7.391 -13.062 1 97.06 97 GLU A CA 1
ATOM 722 C C . GLU A 1 97 ? -5.148 -6.535 -11.984 1 97.06 97 GLU A C 1
ATOM 724 O O . GLU A 1 97 ? -5.312 -6.801 -10.789 1 97.06 97 GLU A O 1
ATOM 729 N N . VAL A 1 98 ? -4.344 -5.551 -12.352 1 98.25 98 VAL A N 1
ATOM 730 C CA . VAL A 1 98 ? -3.77 -4.527 -11.484 1 98.25 98 VAL A CA 1
ATOM 731 C C . VAL A 1 98 ? -4.266 -3.148 -11.914 1 98.25 98 VAL A C 1
ATOM 733 O O . VAL A 1 98 ? -4.023 -2.725 -13.047 1 98.25 98 VAL A O 1
ATOM 736 N N . VAL A 1 99 ? -4.906 -2.461 -11.062 1 97.31 99 VAL A N 1
ATOM 737 C CA . VAL A 1 99 ? -5.59 -1.244 -11.484 1 97.31 99 VAL A CA 1
ATOM 738 C C . VAL A 1 99 ? -5.176 -0.077 -10.594 1 97.31 99 VAL A C 1
ATOM 740 O O . VAL A 1 99 ? -5.008 -0.241 -9.383 1 97.31 99 VAL A O 1
ATOM 743 N N . ASN A 1 100 ? -5.105 1.054 -11.258 1 97.5 100 ASN A N 1
ATOM 744 C CA . ASN A 1 100 ? -4.949 2.309 -10.531 1 97.5 100 ASN A CA 1
ATOM 745 C C . ASN A 1 100 ? -6.289 2.852 -10.047 1 97.5 100 ASN A C 1
ATOM 747 O O . ASN A 1 100 ? -7.293 2.75 -10.758 1 97.5 100 ASN A O 1
ATOM 751 N N . LEU A 1 101 ? -6.191 3.391 -8.891 1 97.62 101 LEU A N 1
ATOM 752 C CA . LEU A 1 101 ? -7.359 4.043 -8.305 1 97.62 101 LEU A CA 1
ATOM 753 C C . LEU A 1 101 ? -7.043 5.484 -7.922 1 97.62 101 LEU A C 1
ATOM 755 O O . LEU A 1 101 ? -5.875 5.84 -7.742 1 97.62 101 LEU A O 1
ATOM 759 N N . GLY A 1 102 ? -8.055 6.32 -7.91 1 97 102 GLY A N 1
ATOM 760 C CA . GLY A 1 102 ? -7.828 7.719 -7.59 1 97 102 GLY A CA 1
ATOM 761 C C . GLY A 1 102 ? -9.023 8.391 -6.941 1 97 102 GLY A C 1
ATOM 762 O O . GLY A 1 102 ? -10.008 7.723 -6.602 1 97 102 GLY A O 1
ATOM 763 N N . GLY A 1 103 ? -8.789 9.711 -6.734 1 97.31 103 GLY A N 1
ATOM 764 C CA . GLY A 1 103 ? -9.836 10.531 -6.145 1 97.31 103 GLY A CA 1
ATOM 765 C C . GLY A 1 103 ? -9.508 11 -4.738 1 97.31 103 GLY A C 1
ATOM 766 O O . GLY A 1 103 ? -8.336 11.016 -4.344 1 97.31 103 GLY A O 1
ATOM 767 N N . GLU A 1 104 ? -10.555 11.508 -4.082 1 98.62 104 GLU A N 1
ATOM 768 C CA . GLU A 1 104 ? -10.406 12.008 -2.719 1 98.62 104 GLU A CA 1
ATOM 769 C C . GLU A 1 104 ? -11.297 11.242 -1.749 1 98.62 104 GLU A C 1
ATOM 771 O O . GLU A 1 104 ? -12.422 10.859 -2.094 1 98.62 104 GLU A O 1
ATOM 776 N N . PHE A 1 105 ? -10.75 11.008 -0.558 1 98.88 105 PHE A N 1
ATOM 777 C CA . PHE A 1 105 ? -11.586 10.531 0.538 1 98.88 105 PHE A CA 1
ATOM 778 C C . PHE A 1 105 ? -12.117 11.695 1.366 1 98.88 105 PHE A C 1
ATOM 780 O O . PHE A 1 105 ? -11.344 12.531 1.835 1 98.88 105 PHE A O 1
ATOM 787 N N . LYS A 1 106 ? -13.383 11.758 1.593 1 98.88 106 LYS A N 1
ATOM 788 C CA . LYS A 1 106 ? -14 12.773 2.436 1 98.88 106 LYS A CA 1
ATOM 789 C C . LYS A 1 106 ? -14.484 12.18 3.756 1 98.88 106 LYS A C 1
ATOM 791 O O . LYS A 1 106 ? -15.156 11.148 3.766 1 98.88 106 LYS A O 1
ATOM 796 N N . LYS A 1 107 ? -14.078 12.852 4.77 1 98.69 107 LYS A N 1
ATOM 797 C CA . LYS A 1 107 ? -14.555 12.422 6.078 1 98.69 107 LYS A CA 1
ATOM 798 C C . LYS A 1 107 ? -16.062 12.633 6.215 1 98.69 107 LYS A C 1
ATOM 800 O O . LYS A 1 107 ? -16.594 13.664 5.793 1 98.69 107 LYS A O 1
ATOM 805 N N . GLN A 1 108 ? -16.656 11.688 6.801 1 98.31 108 GLN A N 1
ATOM 806 C CA . GLN A 1 108 ? -18.109 11.75 6.941 1 98.31 108 GLN A CA 1
ATOM 807 C C . GLN A 1 108 ? -18.516 12.312 8.305 1 98.31 108 GLN A C 1
ATOM 809 O O . GLN A 1 108 ? -17.766 12.188 9.273 1 98.31 108 GLN A O 1
ATOM 814 N N . MET B 1 1 ? 14.914 -20.562 1.519 1 80.44 1 MET B N 1
ATOM 815 C CA . MET B 1 1 ? 14.594 -19.172 1.224 1 80.44 1 MET B CA 1
ATOM 816 C C . MET B 1 1 ? 13.492 -19.078 0.168 1 80.44 1 MET B C 1
ATOM 818 O O . MET B 1 1 ? 13.406 -19.922 -0.719 1 80.44 1 MET B O 1
ATOM 822 N N . SER B 1 2 ? 12.508 -18.219 0.34 1 92.56 2 SER B N 1
ATOM 823 C CA . SER B 1 2 ? 11.406 -18.141 -0.614 1 92.56 2 SER B CA 1
ATOM 824 C C . SER B 1 2 ? 11.883 -17.672 -1.98 1 92.56 2 SER B C 1
ATOM 826 O O . SER B 1 2 ? 12.75 -16.797 -2.07 1 92.56 2 SER B O 1
ATOM 828 N N . SER B 1 3 ? 11.328 -18.203 -3.025 1 95.25 3 SER B N 1
ATOM 829 C CA . SER B 1 3 ? 11.68 -17.828 -4.395 1 95.25 3 SER B CA 1
ATOM 830 C C . SER B 1 3 ? 11.344 -16.359 -4.672 1 95.25 3 SER B C 1
ATOM 832 O O . SER B 1 3 ? 11.797 -15.805 -5.672 1 95.25 3 SER B O 1
ATOM 834 N N . ILE B 1 4 ? 10.609 -15.703 -3.789 1 97.31 4 ILE B N 1
ATOM 835 C CA . ILE B 1 4 ? 10.219 -14.32 -4.016 1 97.31 4 ILE B CA 1
ATOM 836 C C . ILE B 1 4 ? 11.398 -13.391 -3.703 1 97.31 4 ILE B C 1
ATOM 838 O O . ILE B 1 4 ? 11.414 -12.234 -4.133 1 97.31 4 ILE B O 1
ATOM 842 N N . ASN B 1 5 ? 12.375 -13.836 -2.896 1 98.69 5 ASN B N 1
ATOM 843 C CA . ASN B 1 5 ? 13.539 -13.016 -2.6 1 98.69 5 ASN B CA 1
ATOM 844 C C . ASN B 1 5 ? 14.297 -12.633 -3.869 1 98.69 5 ASN B C 1
ATOM 846 O O . ASN B 1 5 ? 14.469 -13.461 -4.766 1 98.69 5 ASN B O 1
ATOM 850 N N . GLY B 1 6 ? 14.656 -11.406 -3.969 1 98.69 6 GLY B N 1
ATOM 851 C CA . GLY B 1 6 ? 15.406 -10.969 -5.133 1 98.69 6 GLY B CA 1
ATOM 852 C C . GLY B 1 6 ? 15.336 -9.469 -5.352 1 98.69 6 GLY B C 1
ATOM 853 O O . GLY B 1 6 ? 14.75 -8.742 -4.539 1 98.69 6 GLY B O 1
ATOM 854 N N . THR B 1 7 ? 16.047 -9.031 -6.352 1 98.88 7 THR B N 1
ATOM 855 C CA . THR B 1 7 ? 16.016 -7.645 -6.801 1 98.88 7 THR B CA 1
ATOM 856 C C . THR B 1 7 ? 15.148 -7.496 -8.047 1 98.88 7 THR B C 1
ATOM 858 O O . THR B 1 7 ? 15.281 -8.273 -9 1 98.88 7 THR B O 1
ATOM 861 N N . TYR B 1 8 ? 14.281 -6.602 -8 1 98.94 8 TYR B N 1
ATOM 862 C CA . TYR B 1 8 ? 13.375 -6.301 -9.102 1 98.94 8 TYR B CA 1
ATOM 863 C C . TYR B 1 8 ? 13.508 -4.848 -9.539 1 98.94 8 TYR B C 1
ATOM 865 O O . TYR B 1 8 ? 13.609 -3.947 -8.703 1 98.94 8 TYR B O 1
ATOM 873 N N . VAL B 1 9 ? 13.461 -4.598 -10.906 1 98.88 9 VAL B N 1
ATOM 874 C CA . VAL B 1 9 ? 13.633 -3.236 -11.414 1 98.88 9 VAL B CA 1
ATOM 875 C C . VAL B 1 9 ? 12.453 -2.865 -12.312 1 98.88 9 VAL B C 1
ATOM 877 O O . VAL B 1 9 ? 12.055 -3.65 -13.172 1 98.88 9 VAL B O 1
ATOM 880 N N . ASN B 1 10 ? 11.836 -1.741 -12.031 1 98.81 10 ASN B N 1
ATOM 881 C CA . ASN B 1 10 ? 10.828 -1.112 -12.867 1 98.81 10 ASN B CA 1
ATOM 882 C C . ASN B 1 10 ? 11.398 0.056 -13.664 1 98.81 10 ASN B C 1
ATOM 884 O O . ASN B 1 10 ? 11.5 1.173 -13.156 1 98.81 10 ASN B O 1
ATOM 888 N N . ALA B 1 11 ? 11.68 -0.182 -14.859 1 96.81 11 ALA B N 1
ATOM 889 C CA . ALA B 1 11 ? 12.367 0.828 -15.664 1 96.81 11 ALA B CA 1
ATOM 890 C C . ALA B 1 11 ? 11.445 2.006 -15.969 1 96.81 11 ALA B C 1
ATOM 892 O O . ALA B 1 11 ? 11.898 3.143 -16.109 1 96.81 11 ALA B O 1
ATOM 893 N N . ASN B 1 12 ? 10.18 1.757 -16.062 1 95.75 12 ASN B N 1
ATOM 894 C CA . ASN B 1 12 ? 9.211 2.799 -16.391 1 95.75 12 ASN B CA 1
ATOM 895 C C . ASN B 1 12 ? 9.164 3.875 -15.305 1 95.75 12 ASN B C 1
ATOM 897 O O . ASN B 1 12 ? 9.172 5.066 -15.609 1 95.75 12 ASN B O 1
ATOM 901 N N . SER B 1 13 ? 9.164 3.482 -14.102 1 95.12 13 SER B N 1
ATOM 902 C CA . SER B 1 13 ? 9.023 4.418 -12.984 1 95.12 13 SER B CA 1
ATOM 903 C C . SER B 1 13 ? 10.383 4.742 -12.367 1 95.12 13 SER B C 1
ATOM 905 O O . SER B 1 13 ? 10.484 5.621 -11.508 1 95.12 13 SER B O 1
ATOM 907 N N . GLY B 1 14 ? 11.383 3.988 -12.773 1 97.62 14 GLY B N 1
ATOM 908 C CA . GLY B 1 14 ? 12.695 4.156 -12.172 1 97.62 14 GLY B CA 1
ATOM 909 C C . GLY B 1 14 ? 12.773 3.627 -10.75 1 97.62 14 GLY B C 1
ATOM 910 O O . GLY B 1 14 ? 13.555 4.129 -9.938 1 97.62 14 GLY B O 1
ATOM 911 N N . ALA B 1 15 ? 11.984 2.639 -10.453 1 98.56 15 ALA B N 1
ATOM 912 C CA . ALA B 1 15 ? 11.945 2.086 -9.102 1 98.56 15 ALA B CA 1
ATOM 913 C C . ALA B 1 15 ? 12.703 0.764 -9.023 1 98.56 15 ALA B C 1
ATOM 915 O O . ALA B 1 15 ? 12.742 0.007 -10 1 98.56 15 ALA B O 1
ATOM 916 N N . LYS B 1 16 ? 13.336 0.537 -7.914 1 98.88 16 LYS B N 1
ATOM 917 C CA . LYS B 1 16 ? 13.977 -0.737 -7.598 1 98.88 16 LYS B CA 1
ATOM 918 C C . LYS B 1 16 ? 13.43 -1.318 -6.297 1 98.88 16 LYS B C 1
ATOM 920 O O . LYS B 1 16 ? 13.406 -0.638 -5.27 1 98.88 16 LYS B O 1
ATOM 925 N N . LEU B 1 17 ? 12.977 -2.553 -6.34 1 98.94 17 LEU B N 1
ATOM 926 C CA . LEU B 1 17 ? 12.453 -3.299 -5.199 1 98.94 17 LEU B CA 1
ATOM 927 C C . LEU B 1 17 ? 13.383 -4.449 -4.832 1 98.94 17 LEU B C 1
ATOM 929 O O . LEU B 1 17 ? 13.672 -5.312 -5.664 1 98.94 17 LEU B O 1
ATOM 933 N N . VAL B 1 18 ? 13.922 -4.449 -3.629 1 98.94 18 VAL B N 1
ATOM 934 C CA . VAL B 1 18 ? 14.727 -5.543 -3.105 1 98.94 18 VAL B CA 1
ATOM 935 C C . VAL B 1 18 ? 13.969 -6.262 -1.992 1 98.94 18 VAL B C 1
ATOM 937 O O . VAL B 1 18 ? 13.719 -5.688 -0.931 1 98.94 18 VAL B O 1
ATOM 940 N N . ILE B 1 19 ? 13.562 -7.465 -2.273 1 98.81 19 ILE B N 1
ATOM 941 C CA . ILE B 1 19 ? 12.844 -8.273 -1.296 1 98.81 19 ILE B CA 1
ATOM 942 C C . ILE B 1 19 ? 13.805 -9.227 -0.604 1 98.81 19 ILE B C 1
ATOM 944 O O . ILE B 1 19 ? 14.555 -9.953 -1.265 1 98.81 19 ILE B O 1
ATOM 948 N N . THR B 1 20 ? 13.711 -9.141 0.729 1 98.38 20 THR B N 1
ATOM 949 C CA . THR B 1 20 ? 14.508 -10.031 1.561 1 98.38 20 THR B CA 1
ATOM 950 C C . THR B 1 20 ? 13.633 -10.742 2.592 1 98.38 20 THR B C 1
ATOM 952 O O . THR B 1 20 ? 12.555 -10.25 2.938 1 98.38 20 THR B O 1
ATOM 955 N N . ASP B 1 21 ? 13.945 -11.977 3.027 1 98.31 21 ASP B N 1
ATOM 956 C CA . ASP B 1 21 ? 13.344 -12.703 4.141 1 98.31 21 ASP B CA 1
ATOM 957 C C . ASP B 1 21 ? 11.914 -13.133 3.809 1 98.31 21 ASP B C 1
ATOM 959 O O . ASP B 1 21 ? 11.023 -13.055 4.66 1 98.31 21 ASP B O 1
ATOM 963 N N . GLY B 1 22 ? 11.695 -13.438 2.553 1 97.94 22 GLY B N 1
ATOM 964 C CA . GLY B 1 22 ? 10.391 -13.984 2.219 1 97.94 22 GLY B CA 1
ATOM 965 C C . GLY B 1 22 ? 10.055 -15.25 2.984 1 97.94 22 GLY B C 1
ATOM 966 O O . GLY B 1 22 ? 10.898 -16.141 3.1 1 97.94 22 GLY B O 1
ATOM 967 N N . ASN B 1 23 ? 8.875 -15.273 3.561 1 97.44 23 ASN B N 1
ATOM 968 C CA . ASN B 1 23 ? 8.398 -16.422 4.328 1 97.44 23 ASN B CA 1
ATOM 969 C C . ASN B 1 23 ? 7.109 -17 3.748 1 97.44 23 ASN B C 1
ATOM 971 O O . ASN B 1 23 ? 6.027 -16.453 3.982 1 97.44 23 ASN B O 1
ATOM 975 N N . ASP B 1 24 ? 7.176 -18.109 3.152 1 93.69 24 ASP B N 1
ATOM 976 C CA . ASP B 1 24 ? 6.043 -18.688 2.43 1 93.69 24 ASP B CA 1
ATOM 977 C C . ASP B 1 24 ? 4.973 -19.188 3.395 1 93.69 24 ASP B C 1
ATOM 979 O O . ASP B 1 24 ? 3.818 -19.375 3.006 1 93.69 24 ASP B O 1
ATOM 983 N N . SER B 1 25 ? 5.27 -19.438 4.582 1 93.44 25 SER B N 1
ATOM 984 C CA . SER B 1 25 ? 4.312 -19.969 5.543 1 93.44 25 SER B CA 1
ATOM 985 C C . SER B 1 25 ? 3.287 -18.922 5.949 1 93.44 25 SER B C 1
ATOM 987 O O . SER B 1 25 ? 2.137 -19.234 6.242 1 93.44 25 SER B O 1
ATOM 989 N N . ASN B 1 26 ? 3.73 -17.609 5.93 1 94.69 26 ASN B N 1
ATOM 990 C CA . ASN B 1 26 ? 2.797 -16.594 6.375 1 94.69 26 ASN B CA 1
ATOM 991 C C . ASN B 1 26 ? 2.689 -15.445 5.367 1 94.69 26 ASN B C 1
ATOM 993 O O . ASN B 1 26 ? 1.935 -14.5 5.574 1 94.69 26 ASN B O 1
ATOM 997 N N . GLY B 1 27 ? 3.512 -15.5 4.297 1 95.44 27 GLY B N 1
ATOM 998 C CA . GLY B 1 27 ? 3.404 -14.555 3.195 1 95.44 27 GLY B CA 1
ATOM 999 C C . GLY B 1 27 ? 4.105 -13.234 3.467 1 95.44 27 GLY B C 1
ATOM 1000 O O . GLY B 1 27 ? 3.941 -12.273 2.715 1 95.44 27 GLY B O 1
ATOM 1001 N N . SER B 1 28 ? 4.906 -13.133 4.504 1 98.12 28 SER B N 1
ATOM 1002 C CA . SER B 1 28 ? 5.539 -11.859 4.812 1 98.12 28 SER B CA 1
ATOM 1003 C C . SER B 1 28 ? 6.902 -11.734 4.133 1 98.12 28 SER B C 1
ATOM 1005 O O . SER B 1 28 ? 7.492 -12.734 3.732 1 98.12 28 SER B O 1
ATOM 1007 N N . PHE B 1 29 ? 7.367 -10.547 3.975 1 98.75 29 PHE B N 1
ATOM 1008 C CA . PHE B 1 29 ? 8.742 -10.312 3.553 1 98.75 29 PHE B CA 1
ATOM 1009 C C . PHE B 1 29 ? 9.227 -8.945 4.016 1 98.75 29 PHE B C 1
ATOM 1011 O O . PHE B 1 29 ? 8.422 -8.109 4.43 1 98.75 29 PHE B O 1
ATOM 1018 N N . SER B 1 30 ? 10.5 -8.68 3.994 1 98.81 30 SER B N 1
ATOM 1019 C CA . SER B 1 30 ? 11.188 -7.422 4.277 1 98.81 30 SER B CA 1
ATOM 1020 C C . SER B 1 30 ? 11.977 -6.941 3.066 1 98.81 30 SER B C 1
ATOM 1022 O O . SER B 1 30 ? 11.992 -7.598 2.025 1 98.81 30 SER B O 1
ATOM 1024 N N . GLY B 1 31 ? 12.594 -5.742 3.201 1 98.81 31 GLY B N 1
ATOM 1025 C CA . GLY B 1 31 ? 13.453 -5.227 2.15 1 98.81 31 GLY B CA 1
ATOM 1026 C C . GLY B 1 31 ? 13.406 -3.715 2.029 1 98.81 31 GLY B C 1
ATOM 1027 O O . GLY B 1 31 ? 13.18 -3.016 3.02 1 98.81 31 GLY B O 1
ATOM 1028 N N . THR B 1 32 ? 13.742 -3.264 0.758 1 98.88 32 THR B N 1
ATOM 1029 C CA . THR B 1 32 ? 13.812 -1.831 0.494 1 98.88 32 THR B CA 1
ATOM 1030 C C . THR B 1 32 ? 13.219 -1.503 -0.874 1 98.88 32 THR B C 1
ATOM 1032 O O . THR B 1 32 ? 13.188 -2.357 -1.762 1 98.88 32 THR B O 1
ATOM 1035 N N . LEU B 1 33 ? 12.664 -0.391 -0.978 1 98.88 33 LEU B N 1
ATOM 1036 C CA . LEU B 1 33 ? 12.219 0.219 -2.225 1 98.88 33 LEU B CA 1
ATOM 1037 C C . LEU B 1 33 ? 12.953 1.532 -2.48 1 98.88 33 LEU B C 1
ATOM 1039 O O . LEU B 1 33 ? 13.055 2.375 -1.586 1 98.88 33 LEU B O 1
ATOM 1043 N N . SER B 1 34 ? 13.516 1.682 -3.662 1 98.75 34 SER B N 1
ATOM 1044 C CA . SER B 1 34 ? 14.172 2.943 -3.996 1 98.75 34 SER B CA 1
ATOM 1045 C C . SER B 1 34 ? 13.578 3.553 -5.262 1 98.75 34 SER B C 1
ATOM 1047 O O . SER B 1 34 ? 13.211 2.832 -6.191 1 98.75 34 SER B O 1
ATOM 1049 N N . GLN B 1 35 ? 13.469 4.773 -5.27 1 97.38 35 GLN B N 1
ATOM 1050 C CA . GLN B 1 35 ? 12.977 5.531 -6.414 1 97.38 35 GLN B CA 1
ATOM 1051 C C . GLN B 1 35 ? 13.422 6.988 -6.344 1 97.38 35 GLN B C 1
ATOM 1053 O O . GLN B 1 35 ? 13.305 7.629 -5.293 1 97.38 35 GLN B O 1
ATOM 1058 N N . GLY B 1 36 ? 13.875 7.555 -7.488 1 94.31 36 GLY B N 1
ATOM 1059 C CA . GLY B 1 36 ? 14.281 8.953 -7.555 1 94.31 36 GLY B CA 1
ATOM 1060 C C . GLY B 1 36 ? 15.391 9.297 -6.582 1 94.31 36 GLY B C 1
ATOM 1061 O O . GLY B 1 36 ? 15.391 10.375 -5.988 1 94.31 36 GLY B O 1
ATOM 1062 N N . GLY B 1 37 ? 16.172 8.367 -6.305 1 96.06 37 GLY B N 1
ATOM 1063 C CA . GLY B 1 37 ? 17.312 8.602 -5.418 1 96.06 37 GLY B CA 1
ATOM 1064 C C . GLY B 1 37 ? 16.938 8.508 -3.949 1 96.06 37 GLY B C 1
ATOM 1065 O O . GLY B 1 37 ? 17.781 8.727 -3.076 1 96.06 37 GLY B O 1
ATOM 1066 N N . VAL B 1 38 ? 15.773 8.266 -3.658 1 97.75 38 VAL B N 1
ATOM 1067 C CA . VAL B 1 38 ? 15.305 8.141 -2.279 1 97.75 38 VAL B CA 1
ATOM 1068 C C . VAL B 1 38 ? 15.109 6.664 -1.938 1 97.75 38 VAL B C 1
ATOM 1070 O O . VAL B 1 38 ? 14.539 5.906 -2.732 1 97.75 38 VAL B O 1
ATOM 1073 N N . ASN B 1 39 ? 15.586 6.242 -0.769 1 98.62 39 ASN B N 1
ATOM 1074 C CA . ASN B 1 39 ? 15.359 4.898 -0.251 1 98.62 39 ASN B CA 1
ATOM 1075 C C . ASN B 1 39 ? 14.195 4.871 0.741 1 98.62 39 ASN B C 1
ATOM 1077 O O . ASN B 1 39 ? 14.156 5.676 1.675 1 98.62 39 ASN B O 1
ATOM 1081 N N . TYR B 1 40 ? 13.32 4 0.514 1 98.75 40 TYR B N 1
ATOM 1082 C CA . TYR B 1 40 ? 12.211 3.73 1.413 1 98.75 40 TYR B CA 1
ATOM 1083 C C . TYR B 1 40 ? 12.367 2.373 2.086 1 98.75 40 TYR B C 1
ATOM 1085 O O . TYR B 1 40 ? 12.625 1.368 1.418 1 98.75 40 TYR B O 1
ATOM 1093 N N . ASP B 1 41 ? 12.188 2.336 3.398 1 98.75 41 ASP B N 1
ATOM 1094 C CA . ASP B 1 41 ? 12.141 1.053 4.094 1 98.75 41 ASP B CA 1
ATOM 1095 C C . ASP B 1 41 ? 10.773 0.392 3.926 1 98.75 41 ASP B C 1
ATOM 1097 O O . ASP B 1 41 ? 9.742 1.035 4.117 1 98.75 41 ASP B O 1
ATOM 1101 N N . ILE B 1 42 ? 10.812 -0.904 3.582 1 98.88 42 ILE B N 1
ATOM 1102 C CA . ILE B 1 42 ? 9.539 -1.627 3.562 1 98.88 42 ILE B CA 1
ATOM 1103 C C . ILE B 1 42 ? 9.062 -1.863 4.992 1 98.88 42 ILE B C 1
ATOM 1105 O O . ILE B 1 42 ? 9.68 -2.621 5.746 1 98.88 42 ILE B O 1
ATOM 1109 N N . ARG B 1 43 ? 7.953 -1.219 5.32 1 98.81 43 ARG B N 1
ATOM 1110 C CA . ARG B 1 43 ? 7.371 -1.368 6.648 1 98.81 43 ARG B CA 1
ATOM 1111 C C . ARG B 1 43 ? 6.5 -2.619 6.73 1 98.81 43 ARG B C 1
ATOM 1113 O O . ARG B 1 43 ? 6.379 -3.227 7.793 1 98.81 43 ARG B O 1
ATOM 1120 N N . TYR B 1 44 ? 5.898 -2.906 5.625 1 98.81 44 TYR B N 1
ATOM 1121 C CA . TYR B 1 44 ? 5.055 -4.094 5.531 1 98.81 44 TYR B CA 1
ATOM 1122 C C . TYR B 1 44 ? 5.055 -4.648 4.113 1 98.81 44 TYR B C 1
ATOM 1124 O O . TYR B 1 44 ? 4.734 -3.938 3.158 1 98.81 44 TYR B O 1
ATOM 1132 N N . GLY B 1 45 ? 5.5 -5.797 3.895 1 98.88 45 GLY B N 1
ATOM 1133 C CA . GLY B 1 45 ? 5.441 -6.566 2.662 1 98.88 45 GLY B CA 1
ATOM 1134 C C . GLY B 1 45 ? 4.703 -7.883 2.814 1 98.88 45 GLY B C 1
ATOM 1135 O O . GLY B 1 45 ? 4.977 -8.648 3.736 1 98.88 45 GLY B O 1
ATOM 1136 N N . ASN B 1 46 ? 3.775 -8.109 2.002 1 98.56 46 ASN B N 1
ATOM 1137 C CA . ASN B 1 46 ? 2.977 -9.328 2.09 1 98.56 46 ASN B CA 1
ATOM 1138 C C . ASN B 1 46 ? 2.646 -9.883 0.708 1 98.56 46 ASN B C 1
ATOM 1140 O O . ASN B 1 46 ? 2.564 -9.133 -0.265 1 98.56 46 ASN B O 1
ATOM 1144 N N . TYR B 1 47 ? 2.535 -11.148 0.635 1 97.25 47 TYR B N 1
ATOM 1145 C CA . TYR B 1 47 ? 2.09 -11.805 -0.587 1 97.25 47 TYR B CA 1
ATOM 1146 C C . TYR B 1 47 ? 1.223 -13.016 -0.268 1 97.25 47 TYR B C 1
ATOM 1148 O O . TYR B 1 47 ? 1.33 -13.594 0.815 1 97.25 47 TYR B O 1
ATOM 1156 N N . HIS B 1 48 ? 0.345 -13.273 -1.184 1 95.81 48 HIS B N 1
ATOM 1157 C CA . HIS B 1 48 ? -0.633 -14.336 -0.99 1 95.81 48 HIS B CA 1
ATOM 1158 C C . HIS B 1 48 ? -0.771 -15.195 -2.246 1 95.81 48 HIS B C 1
ATOM 1160 O O . HIS B 1 48 ? -0.954 -14.664 -3.346 1 95.81 48 HIS B O 1
ATOM 1166 N N . PHE B 1 49 ? -0.701 -16.453 -1.998 1 94.62 49 PHE B N 1
ATOM 1167 C CA . PHE B 1 49 ? -0.946 -17.422 -3.064 1 94.62 49 PHE B CA 1
ATOM 1168 C C . PHE B 1 49 ? -2.438 -17.688 -3.217 1 94.62 49 PHE B C 1
ATOM 1170 O O . PHE B 1 49 ? -3.156 -17.812 -2.225 1 94.62 49 PHE B O 1
ATOM 1177 N N . GLN B 1 50 ? -2.891 -17.75 -4.527 1 90.19 50 GLN B N 1
ATOM 1178 C CA . GLN B 1 50 ? -4.281 -18.156 -4.703 1 90.19 50 GLN B CA 1
ATOM 1179 C C . GLN B 1 50 ? -4.496 -19.594 -4.266 1 90.19 50 GLN B C 1
ATOM 1181 O O . GLN B 1 50 ? -5.504 -19.922 -3.631 1 90.19 50 GLN B O 1
ATOM 1186 N N . ASN B 1 51 ? -3.656 -20.406 -4.844 1 80.75 51 ASN B N 1
ATOM 1187 C CA . ASN B 1 51 ? -3.711 -21.844 -4.59 1 80.75 51 ASN B CA 1
ATOM 1188 C C . ASN B 1 51 ? -2.412 -22.344 -3.971 1 80.75 51 ASN B C 1
ATOM 1190 O O . ASN B 1 51 ? -1.378 -21.688 -4.055 1 80.75 51 ASN B O 1
ATOM 1194 N N . SER B 1 52 ? -2.588 -23.375 -3.145 1 67.31 52 SER B N 1
ATOM 1195 C CA . SER B 1 52 ? -1.418 -23.938 -2.488 1 67.31 52 SER B CA 1
ATOM 1196 C C . SER B 1 52 ? -0.375 -24.391 -3.508 1 67.31 52 SER B C 1
ATOM 1198 O O . SER B 1 52 ? 0.798 -24.562 -3.17 1 67.31 52 SER B O 1
ATOM 1200 N N . THR B 1 53 ? -0.943 -24.672 -4.695 1 65.25 53 THR B N 1
ATOM 1201 C CA . THR B 1 53 ? 0.023 -25.125 -5.691 1 65.25 53 THR B CA 1
ATOM 1202 C C . THR B 1 53 ? 0.874 -23.969 -6.191 1 65.25 53 THR B C 1
ATOM 1204 O O . THR B 1 53 ? 1.734 -24.141 -7.055 1 65.25 53 THR B O 1
ATOM 1207 N N . GLY B 1 54 ? 0.699 -22.844 -5.602 1 59.94 54 GLY B N 1
ATOM 1208 C CA . GLY B 1 54 ? 1.56 -21.703 -5.902 1 59.94 54 GLY B CA 1
ATOM 1209 C C . GLY B 1 54 ? 1.097 -20.906 -7.105 1 59.94 54 GLY B C 1
ATOM 1210 O O . GLY B 1 54 ? 1.884 -20.172 -7.715 1 59.94 54 GLY B O 1
ATOM 1211 N N . ASN B 1 55 ? -0.109 -21.375 -7.703 1 78.25 55 ASN B N 1
ATOM 1212 C CA . ASN B 1 55 ? -0.426 -20.562 -8.867 1 78.25 55 ASN B CA 1
ATOM 1213 C C . ASN B 1 55 ? -1.371 -19.406 -8.516 1 78.25 55 ASN B C 1
ATOM 1215 O O . ASN B 1 55 ? -2.213 -19.547 -7.625 1 78.25 55 ASN B O 1
ATOM 1219 N N . PRO B 1 56 ? -1.41 -18.219 -9.156 1 94 56 PRO B N 1
ATOM 1220 C CA . PRO B 1 56 ? -0.882 -16.844 -9.18 1 94 56 PRO B CA 1
ATOM 1221 C C . PRO B 1 56 ? -0.652 -16.281 -7.785 1 94 56 PRO B C 1
ATOM 1223 O O . PRO B 1 56 ? -1.097 -16.859 -6.793 1 94 56 PRO B O 1
ATOM 1226 N N . THR B 1 57 ? 0.22 -15.32 -7.69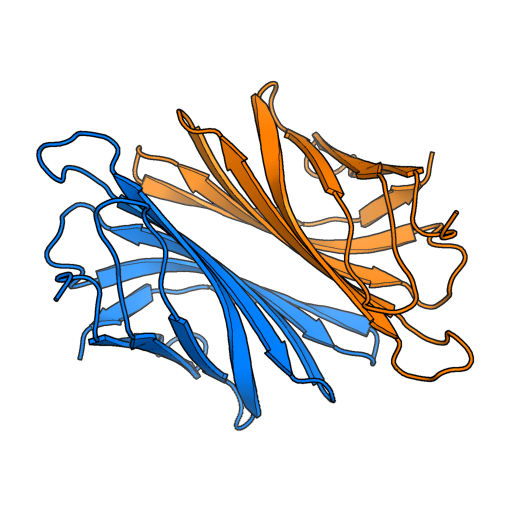1 1 96.44 57 THR B N 1
ATOM 1227 C CA . THR B 1 57 ? 0.536 -14.625 -6.453 1 96.44 57 THR B CA 1
ATOM 1228 C C . THR B 1 57 ? 0.165 -13.148 -6.555 1 96.44 57 THR B C 1
ATOM 1230 O O . THR B 1 57 ? 0.475 -12.492 -7.551 1 96.44 57 THR B O 1
ATOM 1233 N N . THR B 1 58 ? -0.593 -12.68 -5.562 1 98.31 58 THR B N 1
ATOM 1234 C CA . THR B 1 58 ? -0.732 -11.234 -5.395 1 98.31 58 THR B CA 1
ATOM 1235 C C . THR B 1 58 ? 0.211 -10.727 -4.309 1 98.31 58 THR B C 1
ATOM 1237 O O . THR B 1 58 ? 0.44 -11.406 -3.307 1 98.31 58 THR B O 1
ATOM 1240 N N . ILE B 1 59 ? 0.768 -9.531 -4.512 1 98.69 59 ILE B N 1
ATOM 1241 C CA . ILE B 1 59 ? 1.795 -8.953 -3.652 1 98.69 59 ILE B CA 1
ATOM 1242 C C . ILE B 1 59 ? 1.439 -7.508 -3.322 1 98.69 59 ILE B C 1
ATOM 1244 O O . ILE B 1 59 ? 0.959 -6.766 -4.184 1 98.69 59 ILE B O 1
ATOM 1248 N N . ALA B 1 60 ? 1.703 -7.066 -2.148 1 98.94 60 ALA B N 1
ATOM 1249 C CA . ALA B 1 60 ? 1.501 -5.676 -1.753 1 98.94 60 ALA B CA 1
ATOM 1250 C C . ALA B 1 60 ? 2.676 -5.164 -0.921 1 98.94 60 ALA B C 1
ATOM 1252 O O . ALA B 1 60 ? 3.236 -5.906 -0.11 1 98.94 60 ALA B O 1
ATOM 1253 N N . VAL B 1 61 ? 3.039 -3.914 -1.107 1 98.94 61 VAL B N 1
ATOM 1254 C CA . VAL B 1 61 ? 4.18 -3.285 -0.45 1 98.94 61 VAL B CA 1
ATOM 1255 C C . VAL B 1 61 ? 3.766 -1.927 0.112 1 98.94 61 VAL B C 1
ATOM 1257 O O . VAL B 1 61 ? 3.119 -1.134 -0.575 1 98.94 61 VAL B O 1
ATOM 1260 N N . LEU B 1 62 ? 4.051 -1.669 1.348 1 98.94 62 LEU B N 1
ATOM 1261 C CA . LEU B 1 62 ? 4.02 -0.345 1.961 1 98.94 62 LEU B CA 1
ATOM 1262 C C . LEU B 1 62 ? 5.402 0.048 2.475 1 98.94 62 LEU B C 1
ATOM 1264 O O . LEU B 1 62 ? 5.977 -0.645 3.318 1 98.94 62 LEU B O 1
ATOM 1268 N N . ALA B 1 63 ? 5.91 1.131 1.925 1 98.94 63 ALA B N 1
ATOM 1269 C CA . ALA B 1 63 ? 7.266 1.571 2.25 1 98.94 63 ALA B CA 1
ATOM 1270 C C . ALA B 1 63 ? 7.277 3.031 2.693 1 98.94 63 ALA B C 1
ATOM 1272 O O . ALA B 1 63 ? 6.438 3.824 2.26 1 98.94 63 ALA B O 1
ATOM 1273 N N . GLN B 1 64 ? 8.32 3.35 3.512 1 98.69 64 GLN B N 1
ATOM 1274 C CA . GLN B 1 64 ? 8.328 4.676 4.121 1 98.69 64 GLN B CA 1
ATOM 1275 C C . GLN B 1 64 ? 9.734 5.27 4.117 1 98.69 64 GLN B C 1
ATOM 1277 O O . GLN B 1 64 ? 10.719 4.551 4.305 1 98.69 64 GLN B O 1
ATOM 1282 N N . ASN B 1 65 ? 9.836 6.504 3.799 1 98.12 65 ASN B N 1
ATOM 1283 C CA . ASN B 1 65 ? 10.953 7.379 4.141 1 98.12 65 ASN B CA 1
ATOM 1284 C C . ASN B 1 65 ? 10.508 8.516 5.059 1 98.12 65 ASN B C 1
ATOM 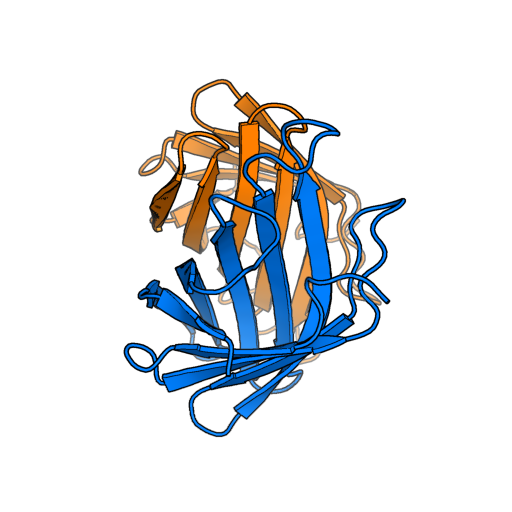1286 O O . ASN B 1 65 ? 9.617 9.289 4.715 1 98.12 65 ASN B O 1
ATOM 1290 N N . GLY B 1 66 ? 11.07 8.547 6.27 1 94.19 66 GLY B N 1
ATOM 1291 C CA . GLY B 1 66 ? 10.625 9.484 7.289 1 94.19 66 GLY B CA 1
ATOM 1292 C C . GLY B 1 66 ? 10.594 10.922 6.805 1 94.19 66 GLY B C 1
ATOM 1293 O O . GLY B 1 66 ? 9.781 11.727 7.281 1 94.19 66 GLY B O 1
ATOM 1294 N N . ASN B 1 67 ? 11.422 11.25 5.848 1 93.44 67 ASN B N 1
ATOM 1295 C CA . ASN B 1 67 ? 11.516 12.625 5.375 1 93.44 67 ASN B CA 1
ATOM 1296 C C . ASN B 1 67 ? 10.719 12.844 4.094 1 93.44 67 ASN B C 1
ATOM 1298 O O . ASN B 1 67 ? 10.32 13.961 3.781 1 93.44 67 ASN B O 1
ATOM 1302 N N . SER B 1 68 ? 10.43 11.82 3.361 1 95.69 68 SER B N 1
ATOM 1303 C CA . SER B 1 68 ? 9.852 11.984 2.031 1 95.69 68 SER B CA 1
ATOM 1304 C C . SER B 1 68 ? 8.383 11.555 2.01 1 95.69 68 SER B C 1
ATOM 1306 O O . SER B 1 68 ? 7.598 1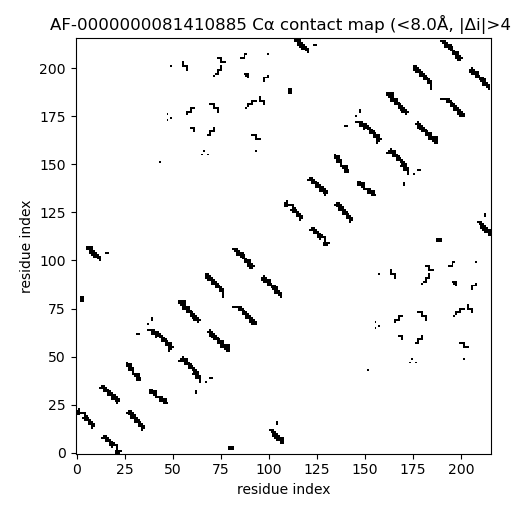2.062 1.211 1 95.69 68 SER B O 1
ATOM 1308 N N . GLY B 1 69 ? 8.008 10.586 2.812 1 97.62 69 GLY B N 1
ATOM 1309 C CA . GLY B 1 69 ? 6.641 10.094 2.82 1 97.62 69 GLY B CA 1
ATOM 1310 C C . GLY B 1 69 ? 6.535 8.602 2.564 1 97.62 69 GLY B C 1
ATOM 1311 O O . GLY B 1 69 ? 7.305 7.816 3.123 1 97.62 69 GLY B O 1
ATOM 1312 N N . TYR B 1 70 ? 5.52 8.227 1.771 1 98.81 70 TYR B N 1
ATOM 1313 C CA . TYR B 1 70 ? 5.254 6.801 1.586 1 98.81 70 TYR B CA 1
ATOM 1314 C C . TYR B 1 70 ? 5.227 6.438 0.106 1 98.81 70 TYR B C 1
ATOM 1316 O O . TYR B 1 70 ? 4.957 7.289 -0.744 1 98.81 70 TYR B O 1
ATOM 1324 N N . GLN B 1 71 ? 5.457 5.168 -0.181 1 98.75 71 GLN B N 1
ATOM 1325 C CA . GLN B 1 71 ? 5.094 4.504 -1.428 1 98.75 71 GLN B CA 1
ATOM 1326 C C . GLN B 1 71 ? 4.359 3.191 -1.159 1 98.75 71 GLN B C 1
ATOM 1328 O O . GLN B 1 71 ? 4.738 2.436 -0.26 1 98.75 71 GLN B O 1
ATOM 1333 N N . THR B 1 72 ? 3.367 2.936 -1.902 1 98.88 72 THR B N 1
ATOM 1334 C CA . THR B 1 72 ? 2.686 1.646 -1.844 1 98.88 72 THR B CA 1
ATOM 1335 C C . THR B 1 72 ? 2.535 1.049 -3.24 1 98.88 72 THR B C 1
ATOM 1337 O O . THR B 1 72 ? 2.396 1.781 -4.223 1 98.88 72 THR B O 1
ATOM 1340 N N . TRP B 1 73 ? 2.551 -0.264 -3.336 1 98.88 73 TRP B N 1
ATOM 1341 C CA . TRP B 1 73 ? 2.432 -0.984 -4.598 1 98.88 73 TRP B CA 1
ATOM 1342 C C . TRP B 1 73 ? 1.57 -2.232 -4.438 1 98.88 73 TRP B C 1
ATOM 1344 O O . TRP B 1 73 ? 1.634 -2.908 -3.406 1 98.88 73 TRP B O 1
ATOM 1354 N N . THR B 1 74 ? 0.827 -2.537 -5.438 1 98.94 74 THR B N 1
ATOM 1355 C CA . THR B 1 74 ? 0.294 -3.877 -5.664 1 98.94 74 THR B CA 1
ATOM 1356 C C . THR B 1 74 ? 0.935 -4.512 -6.895 1 98.94 74 THR B C 1
ATOM 1358 O O . THR B 1 74 ? 1.18 -3.834 -7.891 1 98.94 74 THR B O 1
ATOM 1361 N N . LEU B 1 75 ? 1.23 -5.766 -6.797 1 98.88 75 LEU B N 1
ATOM 1362 C CA . LEU B 1 75 ? 1.886 -6.492 -7.879 1 98.88 75 LEU B CA 1
ATOM 1363 C C . LEU B 1 75 ? 1.235 -7.855 -8.094 1 98.88 75 LEU B C 1
ATOM 1365 O O . LEU B 1 75 ? 0.639 -8.414 -7.168 1 98.88 75 LEU B O 1
ATOM 1369 N N . PHE B 1 76 ? 1.437 -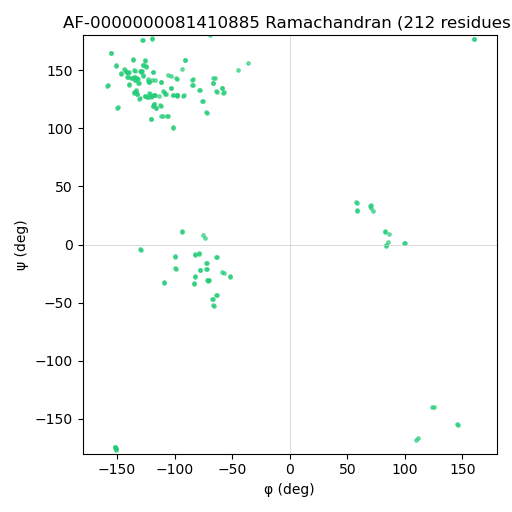8.414 -9.273 1 98.56 76 PHE B N 1
ATOM 1370 C CA . PHE B 1 76 ? 0.902 -9.711 -9.656 1 98.56 76 PHE B CA 1
ATOM 1371 C C . PHE B 1 76 ? 1.977 -10.562 -10.32 1 98.56 76 PHE B C 1
ATOM 1373 O O . PHE B 1 76 ? 2.676 -10.102 -11.227 1 98.56 76 PHE B O 1
ATOM 1380 N N . SER B 1 77 ? 2.059 -11.734 -9.906 1 97.5 77 SER B N 1
ATOM 1381 C CA . SER B 1 77 ? 2.865 -12.742 -10.586 1 97.5 77 SER B CA 1
ATOM 1382 C C . SER B 1 77 ? 2.02 -13.938 -10.992 1 97.5 77 SER B C 1
ATOM 1384 O O . SER B 1 77 ? 1.313 -14.523 -10.164 1 97.5 77 SER B O 1
ATOM 1386 N N . PRO B 1 78 ? 2.104 -14.398 -12.305 1 95.12 78 PRO B N 1
ATOM 1387 C CA . PRO B 1 78 ? 1.305 -15.555 -12.719 1 95.12 78 PRO B CA 1
ATOM 1388 C C . PRO B 1 78 ? 1.824 -16.875 -12.141 1 95.12 78 PRO B C 1
ATOM 1390 O O . PRO B 1 78 ? 1.12 -17.875 -12.172 1 95.12 78 PRO B O 1
ATOM 1393 N N . ASP B 1 79 ? 3.043 -16.875 -11.656 1 92 79 ASP B N 1
ATOM 1394 C CA . ASP B 1 79 ? 3.645 -18.078 -11.102 1 92 79 ASP B CA 1
ATOM 1395 C C . ASP B 1 79 ? 4.66 -17.75 -10.016 1 92 79 ASP B C 1
ATOM 1397 O O . ASP B 1 79 ? 4.828 -16.578 -9.656 1 92 79 ASP B O 1
ATOM 1401 N N . HIS B 1 80 ? 5.371 -18.781 -9.461 1 92.69 80 HIS B N 1
ATOM 1402 C CA . HIS B 1 80 ? 6.27 -18.594 -8.328 1 92.69 80 HIS B CA 1
ATOM 1403 C C . HIS B 1 80 ? 7.703 -18.359 -8.789 1 92.69 80 HIS B C 1
ATOM 1405 O O . HIS B 1 80 ? 8.641 -18.469 -8 1 92.69 80 HIS B O 1
ATOM 1411 N N . ASN B 1 81 ? 7.914 -18.125 -10.109 1 92.88 81 ASN B N 1
ATOM 1412 C CA . ASN B 1 81 ? 9.227 -17.734 -10.609 1 92.88 81 ASN B CA 1
ATOM 1413 C C . ASN B 1 81 ? 9.469 -16.234 -10.43 1 92.88 81 ASN B C 1
ATOM 1415 O O . ASN B 1 81 ? 10.617 -15.789 -10.414 1 92.88 81 ASN B O 1
ATOM 1419 N N . TYR B 1 82 ? 8.438 -15.438 -10.414 1 96.94 82 TYR B N 1
ATOM 1420 C CA . TYR B 1 82 ? 8.477 -14 -10.164 1 96.94 82 TYR B CA 1
ATOM 1421 C C . TYR B 1 82 ? 9.375 -13.289 -11.172 1 96.94 82 TYR B C 1
ATOM 1423 O O . TYR B 1 82 ? 10.07 -12.336 -10.82 1 96.94 82 TYR B O 1
ATOM 1431 N N . ALA B 1 83 ? 9.328 -13.812 -12.398 1 97.88 83 ALA B N 1
ATOM 1432 C CA . ALA B 1 83 ? 10.211 -13.227 -13.406 1 97.88 83 ALA B CA 1
ATOM 1433 C C . ALA B 1 83 ? 9.789 -11.789 -13.727 1 97.88 83 ALA B C 1
ATOM 1435 O O . ALA B 1 83 ? 10.641 -10.906 -13.859 1 97.88 83 ALA B O 1
ATOM 1436 N N . THR B 1 84 ? 8.508 -11.594 -13.945 1 98.25 84 THR B N 1
ATOM 1437 C CA . THR B 1 84 ? 7.918 -10.281 -14.203 1 98.25 84 THR B CA 1
ATOM 1438 C C . THR B 1 84 ? 6.703 -10.055 -13.305 1 98.25 84 THR B C 1
ATOM 1440 O O . THR B 1 84 ? 5.801 -10.891 -13.25 1 98.25 84 THR B O 1
ATOM 1443 N N . LEU B 1 85 ? 6.719 -8.977 -12.594 1 98.75 85 LEU B N 1
ATOM 1444 C CA . LEU B 1 85 ? 5.594 -8.586 -11.75 1 98.75 85 LEU B CA 1
ATOM 1445 C C . LEU B 1 85 ? 4.836 -7.41 -12.359 1 98.75 85 LEU B C 1
ATOM 1447 O O . LEU B 1 85 ? 5.387 -6.312 -12.492 1 98.75 85 LEU B O 1
ATOM 1451 N N . ARG B 1 86 ? 3.588 -7.539 -12.859 1 98.62 86 ARG B N 1
ATOM 1452 C CA . ARG B 1 86 ? 2.723 -6.422 -13.219 1 98.62 86 ARG B CA 1
ATOM 1453 C C . ARG B 1 86 ? 2.373 -5.582 -11.992 1 98.62 86 ARG B C 1
ATOM 1455 O O . ARG B 1 86 ? 2.02 -6.121 -10.945 1 98.62 86 ARG B O 1
ATOM 1462 N N . ALA B 1 87 ? 2.543 -4.281 -12.195 1 98.81 87 ALA B N 1
ATOM 1463 C CA . ALA B 1 87 ? 2.465 -3.512 -10.961 1 98.81 87 ALA B CA 1
ATOM 1464 C C . ALA B 1 87 ? 1.847 -2.139 -11.203 1 98.81 87 ALA B C 1
ATOM 1466 O O . ALA B 1 87 ? 2.004 -1.564 -12.281 1 98.81 87 ALA B O 1
ATOM 1467 N N . THR B 1 88 ? 1.166 -1.625 -10.297 1 98.62 88 THR B N 1
ATOM 1468 C CA . THR B 1 88 ? 0.824 -0.216 -10.148 1 98.62 88 THR B CA 1
ATOM 1469 C C . THR B 1 88 ? 1.024 0.237 -8.703 1 98.62 88 THR B C 1
ATOM 1471 O O . THR B 1 88 ? 0.954 -0.574 -7.777 1 98.62 88 THR B O 1
ATOM 1474 N N . GLY B 1 89 ? 1.339 1.437 -8.484 1 98.06 89 GLY B N 1
ATOM 1475 C CA . GLY B 1 89 ? 1.629 1.952 -7.156 1 98.06 89 GLY B CA 1
ATOM 1476 C C . GLY B 1 89 ? 1.316 3.43 -7.012 1 98.06 89 GLY B C 1
ATOM 1477 O O . GLY B 1 89 ? 0.683 4.027 -7.883 1 98.06 89 GLY B O 1
ATOM 1478 N N . SER B 1 90 ? 1.652 3.957 -5.898 1 98.69 90 SER B N 1
ATOM 1479 C CA . SER B 1 90 ? 1.434 5.367 -5.582 1 98.69 90 SER B CA 1
ATOM 1480 C C . SER B 1 90 ? 2.488 5.887 -4.613 1 98.69 90 SER B C 1
ATOM 1482 O O . SER B 1 90 ? 3.057 5.117 -3.834 1 98.69 90 SER B O 1
ATOM 1484 N N . ARG B 1 91 ? 2.674 7.156 -4.691 1 98.62 91 ARG B N 1
ATOM 1485 C CA . ARG B 1 91 ? 3.6 7.855 -3.809 1 98.62 91 ARG B CA 1
ATOM 1486 C C . ARG B 1 91 ? 2.979 9.141 -3.268 1 98.62 91 ARG B C 1
ATOM 1488 O O . ARG B 1 91 ? 2.234 9.82 -3.975 1 98.62 91 ARG B O 1
ATOM 1495 N N . VAL B 1 92 ? 3.281 9.445 -2.072 1 98.5 92 VAL B N 1
ATOM 1496 C CA . VAL B 1 92 ? 2.846 10.695 -1.452 1 98.5 92 VAL B CA 1
ATOM 1497 C C . VAL B 1 92 ? 4.016 11.336 -0.706 1 98.5 92 VAL B C 1
ATOM 1499 O O . VAL B 1 92 ? 4.824 10.641 -0.091 1 98.5 92 VAL B O 1
ATOM 1502 N N . ASN B 1 93 ? 4.035 12.672 -0.82 1 97.44 93 ASN B N 1
ATOM 1503 C CA . ASN B 1 93 ? 5.047 13.406 -0.071 1 97.44 93 ASN B CA 1
ATOM 1504 C C . ASN B 1 93 ? 4.426 14.523 0.763 1 97.44 93 ASN B C 1
ATOM 1506 O O . ASN B 1 93 ? 3.217 14.75 0.701 1 97.44 93 ASN B O 1
ATOM 1510 N N . PHE B 1 94 ? 5.266 15.219 1.571 1 95.94 94 PHE B N 1
ATOM 1511 C CA . PHE B 1 94 ? 4.758 16.188 2.537 1 95.94 94 PHE B CA 1
ATOM 1512 C C . PHE B 1 94 ? 4.402 17.5 1.85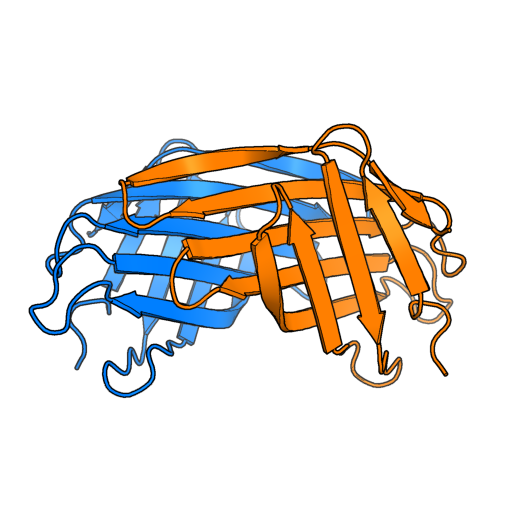2 1 95.94 94 PHE B C 1
ATOM 1514 O O . PHE B 1 94 ? 3.754 18.359 2.449 1 95.94 94 PHE B O 1
ATOM 1521 N N . ASP B 1 95 ? 4.75 17.641 0.498 1 94.38 95 ASP B N 1
ATOM 1522 C CA . ASP B 1 95 ? 4.348 18.828 -0.254 1 94.38 95 ASP B CA 1
ATOM 1523 C C . ASP B 1 95 ? 2.914 18.703 -0.758 1 94.38 95 ASP B C 1
ATOM 1525 O O . ASP B 1 95 ? 2.365 19.656 -1.326 1 94.38 95 ASP B O 1
ATOM 1529 N N . GLY B 1 96 ? 2.383 17.516 -0.587 1 96.06 96 GLY B N 1
ATOM 1530 C CA . GLY B 1 96 ? 0.997 17.312 -0.976 1 96.06 96 GLY B CA 1
ATOM 1531 C C . GLY B 1 96 ? 0.851 16.641 -2.326 1 96.06 96 GLY B C 1
ATOM 1532 O O . GLY B 1 96 ? -0.264 16.469 -2.828 1 96.06 96 GLY B O 1
ATOM 1533 N N . GLU B 1 97 ? 1.92 16.328 -2.93 1 97.06 97 GLU B N 1
ATOM 1534 C CA . GLU B 1 97 ? 1.86 15.594 -4.191 1 97.06 97 GLU B CA 1
ATOM 1535 C C . GLU B 1 97 ? 1.535 14.117 -3.959 1 97.06 97 GLU B C 1
ATOM 1537 O O . GLU B 1 97 ? 2.203 13.445 -3.17 1 97.06 97 GLU B O 1
ATOM 1542 N N . VAL B 1 98 ? 0.481 13.594 -4.555 1 98.25 98 VAL B N 1
ATOM 1543 C CA . VAL B 1 98 ? 0.113 12.18 -4.598 1 98.25 98 VAL B CA 1
ATOM 1544 C C . VAL B 1 98 ? 0.122 11.688 -6.043 1 98.25 98 VAL B C 1
ATOM 1546 O O . VAL B 1 98 ? -0.626 12.195 -6.883 1 98.25 98 VAL B O 1
ATOM 1549 N N . VAL B 1 99 ? 0.912 10.727 -6.324 1 97.25 99 VAL B N 1
ATOM 1550 C CA . VAL B 1 99 ? 1.129 10.375 -7.727 1 97.25 99 VAL B CA 1
ATOM 1551 C C . VAL B 1 99 ? 0.885 8.883 -7.922 1 97.25 99 VAL B C 1
ATOM 1553 O O . VAL B 1 99 ? 1.239 8.07 -7.066 1 97.25 99 VAL B O 1
ATOM 1556 N N . ASN B 1 100 ? 0.361 8.625 -9.102 1 97.44 100 ASN B N 1
ATOM 1557 C CA . ASN B 1 100 ? 0.267 7.242 -9.555 1 97.44 100 ASN B CA 1
ATOM 1558 C C . ASN B 1 100 ? 1.562 6.781 -10.219 1 97.44 100 ASN B C 1
ATOM 1560 O O . ASN B 1 100 ? 2.209 7.551 -10.93 1 97.44 100 ASN B O 1
ATOM 1564 N N . LEU B 1 101 ? 1.838 5.562 -9.922 1 97.56 101 LEU B N 1
ATOM 1565 C CA . LEU B 1 101 ? 2.996 4.926 -10.539 1 97.56 101 LEU B CA 1
ATOM 1566 C C . LEU B 1 101 ? 2.594 3.641 -11.25 1 97.56 101 LEU B C 1
ATOM 1568 O O . LEU B 1 101 ? 1.547 3.061 -10.953 1 97.56 101 LEU B O 1
ATOM 1572 N N . GLY B 1 102 ? 3.355 3.266 -12.258 1 97 102 GLY B N 1
ATOM 1573 C CA . GLY B 1 102 ? 3.016 2.068 -13.008 1 97 102 GLY B CA 1
ATOM 1574 C C . GLY B 1 102 ? 4.227 1.378 -13.609 1 97 102 GLY B C 1
ATOM 1575 O O . GLY B 1 102 ? 5.367 1.726 -13.297 1 97 102 GLY B O 1
ATOM 1576 N N . GLY B 1 103 ? 3.846 0.331 -14.391 1 97.31 103 GLY B N 1
ATOM 1577 C CA . GLY B 1 103 ? 4.871 -0.438 -15.078 1 97.31 103 GLY B CA 1
ATOM 1578 C C . GLY B 1 103 ? 5.055 -1.832 -14.508 1 97.31 103 GLY B C 1
ATOM 1579 O O . GLY B 1 103 ? 4.184 -2.334 -13.789 1 97.31 103 GLY B O 1
ATOM 1580 N N . GLU B 1 104 ? 6.145 -2.459 -14.961 1 98.62 104 GLU B N 1
ATOM 1581 C CA . GLU B 1 104 ? 6.469 -3.814 -14.523 1 98.62 104 GLU B CA 1
ATOM 1582 C C . GLU B 1 104 ? 7.797 -3.852 -13.773 1 98.62 104 GLU B C 1
ATOM 1584 O O . GLU B 1 104 ? 8.742 -3.146 -14.141 1 98.62 104 GLU B O 1
ATOM 1589 N N . PHE B 1 105 ? 7.812 -4.68 -12.727 1 98.88 105 PHE B N 1
ATOM 1590 C CA . PHE B 1 105 ? 9.086 -5.012 -12.102 1 98.88 105 PHE B CA 1
ATOM 1591 C C . PHE B 1 105 ? 9.672 -6.281 -12.703 1 98.88 105 PHE B C 1
ATOM 1593 O O . PHE B 1 105 ? 9.008 -7.316 -12.75 1 98.88 105 PHE B O 1
ATOM 1600 N N . LYS B 1 106 ? 10.891 -6.258 -13.141 1 98.88 106 LYS B N 1
ATOM 1601 C CA . LYS B 1 106 ? 11.586 -7.426 -13.664 1 98.88 106 LYS B CA 1
ATOM 1602 C C . LYS B 1 106 ? 12.656 -7.914 -12.688 1 98.88 106 LYS B C 1
ATOM 1604 O O . LYS B 1 106 ? 13.461 -7.121 -12.195 1 98.88 106 LYS B O 1
ATOM 1609 N N . LYS B 1 107 ? 12.562 -9.18 -12.453 1 98.69 107 LYS B N 1
ATOM 1610 C CA . LYS B 1 107 ? 13.586 -9.766 -11.594 1 98.69 107 LYS B CA 1
ATOM 1611 C C . LYS B 1 107 ? 14.953 -9.727 -12.273 1 98.69 107 LYS B C 1
ATOM 1613 O O . LYS B 1 107 ? 15.07 -10 -13.469 1 98.69 107 LYS B O 1
ATOM 1618 N N . GLN B 1 108 ? 15.914 -9.422 -11.492 1 98.25 108 GLN B N 1
ATOM 1619 C CA . GLN B 1 108 ? 17.266 -9.297 -12.039 1 98.25 108 GLN B CA 1
ATOM 1620 C C . GLN B 1 108 ? 18.047 -10.586 -11.836 1 98.25 108 GLN B C 1
ATOM 1622 O O . GLN B 1 108 ? 17.781 -11.352 -10.914 1 98.25 108 GLN B O 1
#

Foldseek 3Di:
DALQAAWWAFPQQRKIWGWADQDPVFFWIWGWMDGPRDIWGFPTKGKDAPDPVFAKIKIKTWTDDPQFGIKIKIWIDRGRNPQKIFMKIWTAGPVGDIDIDGGIIGGD/DALQAAWWAFPQQRKIWGWADQDPVFFWIWGWMDGPRDIWGFPTKGKDAPDPVFAKMKIKTWTADPQFGIKIKIWIDRGRNPQKIFMKIWTAGPVGDIDIDGGIIGGD

pLDDT: mean 96.01, std 6.4, range [59.94, 98.94]

Nearest PDB structures (foldseek):
  8prn-assembly1_A  TM=3.722E-01  e=4.148E+00  Pseudogemmobacter blasticus
  1bh3-assembly1_A  TM=3.737E-01  e=4.594E+00  Pseudogemmobacter blasticus
  2prn-assembly1_A  TM=3.165E-01  e=3.559E+00  Pseudogemmobacter blasticus
  3prn-assembly1_A  TM=3.144E-01  e=6.569E+00  Pseudogemmobacter blasticus
  5prn-assembly1_A  TM=2.665E-01  e=3.942E+00  Pseudogemmobacter blasticus

Radius of gyration: 16.05 Å; Cα contacts (8 Å, |Δi|>4): 682; chains: 2; bounding box: 36×46×37 Å

Sequence (216 aa):
MSSINGTYVNANSGAKLVITDGNDSNGSFSGTLSQGGVNYDIRYGNYHFQNSTGNPTTIAVLAQNGNSGYQTWTLFSPDHNYATLRATGSRVNFDGEVVNLGGEFKKQMSSINGTYVNANSGAKLVITDGNDSNGSFSGTLSQGGVNYDIRYGNYHFQNSTGNPTTIAVLAQNGNSGYQTWTLFSPDHNYATLRATGSRVNFDGEVVNLGGEFKKQ

Secondary structure (DSSP, 8-state):
--TT-EEEEETTTTEEEEEEEEETTTTEEEEEEEETTEEEEEEEEEEEESSTT---EEEEEEEEETTTEEEEEEEEESSTT-SEEEEEEEEE-TTS-EEEEEEEEEE-/--TT-EEEEETTTTEEEEEEEEETTTTEEEEEEEETTEEEEEEEEEEEESSTT--SEEEEEEEEETTTEEEEEEEEESSTT-SEEEEEEEEE-TTS-EEEEEEEEEE-

Organism: NCBI:txid198620

Solvent-accessible surface area (backbone atoms only — not comparable to full-atom values): 10490 Å² total; per-residue (Å²): 129,36,66,73,41,44,46,26,42,18,76,76,62,52,32,38,40,38,38,35,76,33,35,81,90,80,21,38,36,41,44,40,37,33,42,88,89,42,70,19,45,41,78,46,31,41,42,46,60,75,40,93,86,41,38,31,31,32,36,40,39,37,26,39,25,98,88,51,30,39,39,26,32,26,28,30,19,79,39,69,70,48,55,55,27,50,33,23,20,17,36,26,30,75,88,62,55,63,40,80,43,52,47,44,31,34,48,111,130,38,65,74,42,44,47,27,41,18,76,78,63,50,33,37,40,36,38,36,75,33,35,81,91,79,22,38,35,41,45,39,37,34,42,87,89,42,68,20,45,41,78,46,30,41,41,47,60,75,36,93,86,40,42,28,32,33,36,41,40,38,26,39,25,98,87,52,33,40,39,26,31,25,28,30,20,79,41,70,71,49,55,53,27,49,33,23,21,18,35,26,30,75,87,62,54,64,41,80,43,53,47,45,32,34,49,111